Protein AF-A0A8X6GXI3-F1 (afdb_monomer_lite)

Structure (mmCIF, N/CA/C/O backbone):
data_AF-A0A8X6GXI3-F1
#
_entry.id   AF-A0A8X6GXI3-F1
#
loop_
_atom_site.group_PDB
_atom_site.id
_atom_site.type_symbol
_atom_site.label_atom_id
_atom_site.label_alt_id
_atom_site.label_comp_id
_atom_site.label_asym_id
_atom_site.label_entity_id
_atom_site.label_seq_id
_atom_site.pdbx_PDB_ins_code
_atom_site.Cartn_x
_atom_site.Cartn_y
_atom_site.Cartn_z
_atom_site.occupancy
_atom_site.B_iso_or_equiv
_atom_site.auth_seq_id
_atom_site.auth_comp_id
_atom_site.auth_asym_id
_atom_site.auth_atom_id
_atom_site.pdbx_PDB_model_num
ATOM 1 N N . MET A 1 1 ? 12.790 4.473 -32.788 1.00 62.41 1 MET A N 1
ATOM 2 C CA . MET A 1 1 ? 14.025 4.665 -31.997 1.00 62.41 1 MET A CA 1
ATOM 3 C C . MET A 1 1 ? 13.988 3.973 -30.629 1.00 62.41 1 MET A C 1
ATOM 5 O O . MET A 1 1 ? 14.683 2.979 -30.478 1.00 62.41 1 MET A O 1
ATOM 9 N N . ALA A 1 2 ? 13.148 4.374 -29.660 1.00 73.69 2 ALA A N 1
ATOM 10 C CA . ALA A 1 2 ? 13.181 3.807 -28.292 1.00 73.69 2 ALA A CA 1
ATOM 11 C C . ALA A 1 2 ? 13.075 2.262 -28.205 1.00 73.69 2 ALA A C 1
ATOM 13 O O . ALA A 1 2 ? 13.797 1.627 -27.442 1.00 73.69 2 ALA A O 1
ATOM 14 N N . ARG A 1 3 ? 12.233 1.630 -29.038 1.00 80.50 3 ARG A N 1
ATOM 15 C CA . ARG A 1 3 ? 12.112 0.158 -29.104 1.00 80.50 3 ARG A CA 1
ATOM 16 C C . ARG A 1 3 ? 13.407 -0.532 -29.549 1.00 80.50 3 ARG A C 1
ATOM 18 O O . ARG A 1 3 ? 13.740 -1.595 -29.039 1.00 80.50 3 ARG A O 1
ATOM 25 N N . GLN A 1 4 ? 14.109 0.048 -30.522 1.00 81.12 4 GLN A N 1
ATOM 26 C CA . GLN A 1 4 ? 15.347 -0.520 -31.062 1.00 81.12 4 GLN A CA 1
ATOM 27 C C . GLN A 1 4 ? 16.460 -0.449 -30.016 1.00 81.12 4 GLN A C 1
ATOM 29 O O . GLN A 1 4 ? 17.131 -1.451 -29.799 1.00 81.12 4 GLN A O 1
ATOM 34 N N . LEU A 1 5 ? 16.577 0.674 -29.299 1.00 86.75 5 LEU A N 1
ATOM 35 C CA . LEU A 1 5 ? 17.516 0.813 -28.181 1.00 86.75 5 LEU A CA 1
ATOM 36 C C . LEU A 1 5 ? 17.261 -0.235 -27.091 1.00 86.75 5 LEU A C 1
ATOM 38 O O . LEU A 1 5 ? 18.191 -0.899 -26.641 1.00 86.75 5 LEU A O 1
ATOM 42 N N . LEU A 1 6 ? 15.993 -0.458 -26.729 1.00 85.81 6 LEU A N 1
ATOM 43 C CA . LEU A 1 6 ? 15.626 -1.507 -25.777 1.00 85.81 6 LEU A CA 1
ATOM 44 C C . LEU A 1 6 ? 16.036 -2.903 -26.279 1.00 85.81 6 LEU A C 1
ATOM 46 O O . LEU A 1 6 ? 16.552 -3.715 -25.515 1.00 85.81 6 LEU A O 1
ATOM 50 N N . GLN A 1 7 ? 15.839 -3.186 -27.568 1.00 86.12 7 GLN A N 1
ATOM 51 C CA . GLN A 1 7 ? 16.227 -4.463 -28.168 1.00 86.12 7 GLN A CA 1
ATOM 52 C C . GLN A 1 7 ? 17.753 -4.659 -28.173 1.00 86.12 7 GLN A C 1
ATOM 54 O O . GLN A 1 7 ? 18.220 -5.766 -27.894 1.00 86.12 7 GLN A O 1
ATOM 59 N N . VAL A 1 8 ? 18.527 -3.598 -28.432 1.00 88.19 8 VAL A N 1
ATOM 60 C CA . VAL A 1 8 ? 19.995 -3.605 -28.313 1.00 88.19 8 VAL A CA 1
ATOM 61 C C . VAL A 1 8 ? 20.400 -3.893 -26.869 1.00 88.19 8 VAL A C 1
ATOM 63 O O . VAL A 1 8 ? 21.196 -4.800 -26.628 1.00 88.19 8 VAL A O 1
ATOM 66 N N . TYR A 1 9 ? 19.789 -3.225 -25.893 1.00 88.69 9 TYR A N 1
ATOM 67 C CA . TYR A 1 9 ? 20.077 -3.466 -24.480 1.00 88.69 9 TYR A CA 1
ATOM 68 C C . TYR A 1 9 ? 19.775 -4.913 -24.057 1.00 88.69 9 TYR A C 1
ATOM 70 O O . TYR A 1 9 ? 20.603 -5.563 -23.420 1.00 88.69 9 TYR A O 1
ATOM 78 N N . LEU A 1 10 ? 18.639 -5.474 -24.487 1.00 87.44 10 LEU A N 1
ATOM 79 C CA . LEU A 1 10 ? 18.306 -6.884 -24.246 1.00 87.44 10 LEU A CA 1
ATOM 80 C C . LEU A 1 10 ? 19.336 -7.844 -24.864 1.00 87.44 10 LEU A C 1
ATOM 82 O O . LEU A 1 10 ? 19.592 -8.913 -24.303 1.00 87.44 10 LEU A O 1
ATOM 86 N N . SER A 1 11 ? 19.934 -7.481 -26.002 1.00 87.38 11 SER A N 1
ATOM 87 C CA . SER A 1 11 ? 20.986 -8.280 -26.642 1.00 87.38 11 SER A CA 1
ATOM 88 C C . SER A 1 11 ? 22.306 -8.254 -25.855 1.00 87.38 11 SER A C 1
ATOM 90 O O . SER A 1 11 ? 22.929 -9.303 -25.677 1.00 87.38 11 SER A O 1
ATOM 92 N N . LEU A 1 12 ? 22.676 -7.100 -25.290 1.00 90.12 12 LEU A N 1
ATOM 93 C CA . LEU A 1 12 ? 23.845 -6.950 -24.417 1.00 90.12 12 LEU A CA 1
ATOM 94 C C . LEU A 1 12 ? 23.652 -7.698 -23.095 1.00 90.12 12 LEU A C 1
ATOM 96 O O . LEU A 1 12 ? 24.510 -8.478 -22.680 1.00 90.12 12 LEU A O 1
ATOM 100 N N . LEU A 1 13 ? 22.482 -7.542 -22.478 1.00 90.06 13 LEU A N 1
ATOM 101 C CA . LEU A 1 13 ? 22.109 -8.243 -21.252 1.00 90.06 13 LEU A CA 1
ATOM 102 C C . LEU A 1 13 ? 22.137 -9.766 -21.452 1.00 90.06 13 LEU A C 1
ATOM 104 O O . LEU A 1 13 ? 22.635 -10.499 -20.597 1.00 90.06 13 LEU A O 1
ATOM 108 N N . ARG A 1 14 ? 21.689 -10.257 -22.615 1.00 87.25 14 ARG A N 1
ATOM 109 C CA . ARG A 1 14 ? 21.811 -11.674 -22.994 1.00 87.25 14 ARG A CA 1
ATOM 110 C C . ARG A 1 14 ? 23.263 -12.159 -22.974 1.00 87.25 14 ARG A C 1
ATOM 112 O O . ARG A 1 14 ? 23.499 -13.279 -22.520 1.00 87.25 14 ARG A O 1
ATOM 119 N N . ARG A 1 15 ? 24.218 -11.362 -23.468 1.00 89.31 15 ARG A N 1
ATOM 120 C CA . ARG A 1 15 ? 25.646 -11.723 -23.457 1.00 89.31 15 ARG A CA 1
ATOM 121 C C . ARG A 1 15 ? 26.147 -11.890 -22.027 1.00 89.31 15 ARG A C 1
ATOM 123 O O . ARG A 1 15 ? 26.737 -12.924 -21.727 1.00 89.31 15 ARG A O 1
ATOM 130 N N . GLY A 1 16 ? 25.834 -10.932 -21.153 1.00 89.94 16 GLY A N 1
ATOM 131 C CA . GLY A 1 16 ? 26.165 -11.010 -19.731 1.00 89.94 16 GLY A CA 1
ATOM 132 C C . GLY A 1 16 ? 25.611 -12.284 -19.100 1.00 89.94 16 GLY A C 1
ATOM 133 O O . GLY A 1 16 ? 26.365 -13.116 -18.612 1.00 89.94 16 GLY A O 1
ATOM 134 N N . LEU A 1 17 ? 24.302 -12.510 -19.190 1.00 91.69 17 LEU A N 1
ATOM 135 C CA . LEU A 1 17 ? 23.671 -13.679 -18.567 1.00 91.69 17 LEU A CA 1
ATOM 136 C C . LEU A 1 17 ? 24.205 -15.024 -19.061 1.00 91.69 17 LEU A C 1
ATOM 138 O O . LEU A 1 17 ? 24.187 -15.989 -18.303 1.00 91.69 17 LEU A O 1
ATOM 142 N N . LYS A 1 18 ? 24.687 -15.099 -20.309 1.00 91.88 18 LYS A N 1
ATOM 143 C CA . LYS A 1 18 ? 25.337 -16.305 -20.833 1.00 91.88 18 LYS A CA 1
ATOM 144 C C . LYS A 1 18 ? 26.670 -16.572 -20.131 1.00 91.88 18 LYS A C 1
ATOM 146 O O . LYS A 1 18 ? 26.929 -17.722 -19.792 1.00 91.88 18 LYS A O 1
ATOM 151 N N . ILE A 1 19 ? 27.472 -15.531 -19.890 1.00 95.06 19 ILE A N 1
ATOM 152 C CA . ILE A 1 19 ? 28.731 -15.626 -19.129 1.00 95.06 19 ILE A CA 1
ATOM 153 C C . ILE A 1 19 ? 28.432 -16.121 -17.711 1.00 95.06 19 ILE A C 1
ATOM 155 O O . ILE A 1 19 ? 29.027 -17.093 -17.259 1.00 95.06 19 ILE A O 1
ATOM 159 N N . TRP A 1 20 ? 27.428 -15.528 -17.064 1.00 94.81 20 TRP A N 1
ATOM 160 C CA . TRP A 1 20 ? 26.999 -15.901 -15.713 1.00 94.81 20 TRP A CA 1
ATOM 161 C C . TRP A 1 20 ? 26.185 -17.209 -15.645 1.00 94.81 20 TRP A C 1
ATOM 163 O O . TRP A 1 20 ? 25.808 -17.632 -14.558 1.00 94.81 20 TRP A O 1
ATOM 173 N N . ARG A 1 21 ? 25.887 -17.855 -16.784 1.00 91.94 21 ARG A N 1
ATOM 174 C CA . ARG A 1 21 ? 25.059 -19.077 -16.896 1.00 91.94 21 ARG A CA 1
ATOM 175 C C . ARG A 1 21 ? 23.667 -18.966 -16.244 1.00 91.94 21 ARG A C 1
ATOM 177 O O . ARG A 1 21 ? 23.102 -19.957 -15.788 1.00 91.94 21 ARG A O 1
ATOM 184 N N . ILE A 1 22 ? 23.069 -17.774 -16.255 1.00 93.50 22 ILE A N 1
ATOM 185 C CA . ILE A 1 22 ? 21.750 -17.512 -15.658 1.00 93.50 22 ILE A CA 1
ATOM 186 C C . ILE A 1 22 ? 20.644 -17.662 -16.712 1.00 93.50 22 ILE A C 1
ATOM 188 O O . ILE A 1 22 ? 20.620 -16.964 -17.730 1.00 93.50 22 ILE A O 1
ATOM 192 N N . LYS A 1 23 ? 19.665 -18.534 -16.442 1.00 89.75 23 LYS A N 1
ATOM 193 C CA . LYS A 1 23 ? 18.477 -18.733 -17.289 1.00 89.75 23 LYS A CA 1
ATOM 194 C C . LYS A 1 23 ? 17.309 -17.864 -16.807 1.00 89.75 23 LYS A C 1
ATOM 196 O O . LYS A 1 23 ? 16.740 -18.114 -15.751 1.00 89.75 23 LYS A O 1
ATOM 201 N N . ILE A 1 24 ? 16.893 -16.876 -17.605 1.00 87.06 24 ILE A N 1
ATOM 202 C CA . ILE A 1 24 ? 15.711 -16.051 -17.285 1.00 87.06 24 ILE A CA 1
ATOM 203 C C . ILE A 1 24 ? 14.417 -16.779 -17.660 1.00 87.06 24 ILE A C 1
ATOM 205 O O . ILE A 1 24 ? 14.239 -17.190 -18.814 1.00 87.06 24 ILE A O 1
ATOM 209 N N . ASN A 1 25 ? 13.455 -16.793 -16.740 1.00 89.06 25 ASN A N 1
ATOM 210 C CA . ASN A 1 25 ? 12.093 -17.270 -16.973 1.00 89.06 25 ASN A CA 1
ATOM 211 C C . ASN A 1 25 ? 11.324 -16.358 -17.960 1.00 89.06 25 ASN A C 1
ATOM 213 O O . ASN A 1 25 ? 11.171 -15.158 -17.727 1.00 89.06 25 ASN A O 1
ATOM 217 N N . THR A 1 26 ? 10.884 -16.905 -19.098 1.00 83.31 26 THR A N 1
ATOM 218 C CA . THR A 1 26 ? 10.146 -16.169 -20.151 1.00 83.31 26 THR A CA 1
ATOM 219 C C . THR A 1 26 ? 8.756 -15.779 -19.735 1.00 83.31 26 THR A C 1
ATOM 221 O O . THR A 1 26 ? 8.313 -14.694 -20.087 1.00 83.31 26 THR A O 1
ATOM 224 N N . ASP A 1 27 ? 8.133 -16.604 -18.920 1.00 84.88 27 ASP A N 1
ATOM 225 C CA . ASP A 1 27 ? 6.708 -16.524 -18.646 1.00 84.88 27 ASP A CA 1
ATOM 226 C C . ASP A 1 27 ? 6.442 -15.469 -17.569 1.00 84.88 27 ASP A C 1
ATOM 228 O O . ASP A 1 27 ? 5.415 -14.805 -17.579 1.00 84.88 27 ASP A O 1
ATOM 232 N N . LYS A 1 28 ? 7.435 -15.234 -16.699 1.00 86.56 28 LYS A N 1
ATOM 233 C CA . LYS A 1 28 ? 7.455 -14.119 -15.738 1.00 86.56 28 LYS A CA 1
ATOM 234 C C . LYS A 1 28 ? 7.923 -12.790 -16.347 1.00 86.56 28 LY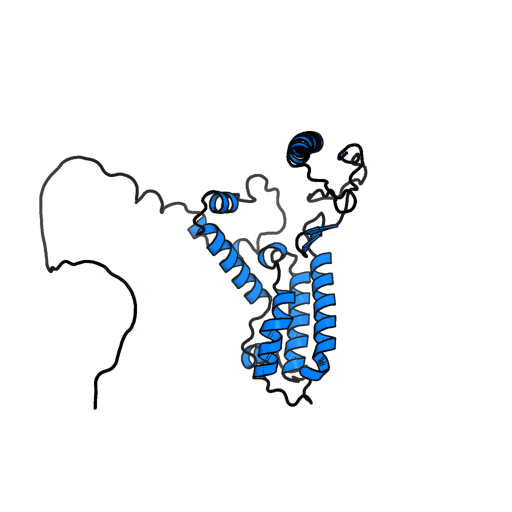S A C 1
ATOM 236 O O . LYS A 1 28 ? 7.897 -11.766 -15.669 1.00 86.56 28 LYS A O 1
ATOM 241 N N . SER A 1 29 ? 8.430 -12.797 -17.583 1.00 87.44 29 SER A N 1
ATOM 242 C CA . SER A 1 29 ? 8.946 -11.589 -18.235 1.00 87.44 29 SER A CA 1
ATOM 243 C C . SER A 1 29 ? 7.814 -10.871 -18.963 1.00 87.44 29 SER A C 1
ATOM 245 O O . SER A 1 29 ? 7.264 -11.403 -19.922 1.00 87.44 29 SER A O 1
ATOM 247 N N . HIS A 1 30 ? 7.526 -9.633 -18.572 1.00 86.56 30 HIS A N 1
ATOM 248 C CA . HIS A 1 30 ? 6.528 -8.797 -19.238 1.00 86.56 30 HIS A CA 1
ATOM 249 C C . HIS A 1 30 ? 7.139 -7.477 -19.684 1.00 86.56 30 HIS A C 1
ATOM 251 O O . HIS A 1 30 ? 8.035 -6.941 -19.030 1.00 86.56 30 HIS A O 1
ATOM 257 N N . ALA A 1 31 ? 6.631 -6.939 -20.789 1.00 87.69 31 ALA A N 1
ATOM 258 C CA . ALA A 1 31 ? 6.976 -5.603 -21.245 1.00 87.69 31 ALA A CA 1
ATOM 259 C C . ALA A 1 31 ? 5.797 -4.657 -21.006 1.00 87.69 31 ALA A C 1
ATOM 261 O O . ALA A 1 31 ? 4.656 -4.972 -21.346 1.00 87.69 31 ALA A O 1
ATOM 262 N N . ILE A 1 32 ? 6.073 -3.488 -20.432 1.00 88.25 32 ILE A N 1
ATOM 263 C CA . ILE A 1 32 ? 5.087 -2.433 -20.197 1.00 88.25 32 ILE A CA 1
ATOM 264 C C . ILE A 1 32 ? 5.668 -1.093 -20.642 1.00 88.25 32 ILE A C 1
ATOM 266 O O . ILE A 1 32 ? 6.850 -0.817 -20.444 1.00 88.25 32 ILE A O 1
ATOM 270 N N . VAL A 1 33 ? 4.835 -0.265 -21.269 1.00 86.06 33 VAL A N 1
ATOM 271 C CA . VAL A 1 33 ? 5.203 1.092 -21.686 1.00 86.06 33 VAL A CA 1
ATOM 272 C C . VAL A 1 33 ? 4.410 2.085 -20.856 1.00 86.06 33 VAL A C 1
ATOM 274 O O . VAL A 1 33 ? 3.188 2.162 -20.987 1.00 86.06 33 VAL A O 1
ATOM 277 N N . PHE A 1 34 ? 5.104 2.883 -20.050 1.00 87.12 34 PHE A N 1
ATOM 278 C CA . PHE A 1 34 ? 4.495 3.983 -19.311 1.00 87.12 34 PHE A CA 1
ATOM 279 C C . PHE A 1 34 ? 4.383 5.213 -20.217 1.00 87.12 34 PHE A C 1
ATOM 281 O O . PHE A 1 34 ? 5.383 5.713 -20.731 1.00 87.12 34 PHE A O 1
ATOM 288 N N . ARG A 1 35 ? 3.154 5.675 -20.475 1.00 80.50 35 ARG A N 1
ATOM 289 C CA . ARG A 1 35 ? 2.881 6.863 -21.304 1.00 80.50 35 ARG A CA 1
ATOM 290 C C . ARG A 1 35 ? 1.522 7.472 -20.951 1.00 80.50 35 ARG A C 1
ATOM 292 O O . ARG A 1 35 ? 0.554 6.743 -20.732 1.00 80.50 35 ARG A O 1
ATOM 299 N N . LYS A 1 36 ? 1.437 8.806 -20.987 1.00 73.25 36 LYS A N 1
ATOM 300 C CA . LYS A 1 36 ? 0.185 9.580 -20.922 1.00 73.25 36 LYS A CA 1
ATOM 301 C C . LYS A 1 36 ? -0.499 9.563 -22.304 1.00 73.25 36 LYS A C 1
ATOM 303 O O . LYS A 1 36 ? 0.110 9.985 -23.279 1.00 73.25 36 LYS A O 1
ATOM 308 N N . GLY A 1 37 ? -1.727 9.041 -22.401 1.00 70.38 37 GLY A N 1
ATOM 309 C CA . GLY A 1 37 ? -2.523 9.019 -23.644 1.00 70.38 37 GLY A CA 1
ATOM 310 C C . GLY A 1 37 ? -3.070 7.643 -24.043 1.00 70.38 37 GLY A C 1
ATOM 311 O O . GLY A 1 37 ? -2.796 6.634 -23.385 1.00 70.38 37 GLY A O 1
ATOM 312 N N . ASN A 1 38 ? -3.871 7.617 -25.111 1.00 66.12 38 ASN A N 1
ATOM 313 C CA . ASN A 1 38 ? -4.356 6.379 -25.720 1.00 66.12 38 ASN A CA 1
ATOM 314 C C . ASN A 1 38 ? -3.276 5.786 -26.620 1.00 66.12 38 ASN A C 1
ATOM 316 O O . ASN A 1 38 ? -2.513 6.493 -27.274 1.00 66.12 38 ASN A O 1
ATOM 320 N N . TYR A 1 39 ? -3.190 4.467 -26.608 1.00 64.44 39 TYR A N 1
ATOM 321 C CA . TYR A 1 39 ? -2.186 3.728 -27.345 1.00 64.44 39 TYR A CA 1
ATOM 322 C C . TYR A 1 39 ? -2.850 2.663 -28.173 1.00 64.44 39 TYR A C 1
ATOM 324 O O . TYR A 1 39 ? -3.725 1.949 -27.687 1.00 64.44 39 TYR A O 1
ATOM 332 N N . ASN A 1 40 ? -2.359 2.540 -29.395 1.00 62.59 40 ASN A N 1
ATOM 333 C CA . ASN A 1 40 ? -2.757 1.481 -30.283 1.00 62.59 40 ASN A CA 1
ATOM 334 C C . ASN A 1 40 ? -1.968 0.213 -29.928 1.00 62.59 40 ASN A C 1
ATOM 336 O O . ASN A 1 40 ? -0.739 0.252 -29.890 1.00 62.59 40 ASN A O 1
ATOM 340 N N . ASN A 1 41 ? -2.658 -0.899 -29.656 1.00 61.00 41 ASN A N 1
ATOM 341 C CA . ASN A 1 41 ? -2.057 -2.155 -29.177 1.00 61.00 41 ASN A CA 1
ATOM 342 C C . ASN A 1 41 ? -1.087 -2.825 -30.175 1.00 61.00 41 ASN A C 1
ATOM 344 O O . ASN A 1 41 ? -0.452 -3.820 -29.838 1.00 61.00 41 ASN A O 1
ATOM 348 N N . ASN A 1 42 ? -0.901 -2.243 -31.359 1.00 63.38 42 ASN A N 1
ATOM 349 C CA . ASN A 1 42 ? -0.133 -2.795 -32.470 1.00 63.38 42 ASN A CA 1
ATOM 350 C C . ASN A 1 42 ? 1.387 -2.523 -32.406 1.00 63.38 42 ASN A C 1
ATOM 352 O O . ASN A 1 42 ? 2.010 -2.340 -33.452 1.00 63.38 42 ASN A O 1
ATOM 356 N N . MET A 1 43 ? 2.036 -2.505 -31.228 1.00 68.81 43 MET A N 1
ATOM 357 C CA . MET A 1 43 ? 3.512 -2.568 -31.246 1.00 68.81 43 MET A CA 1
ATOM 358 C C . MET A 1 43 ? 3.975 -3.984 -31.572 1.00 68.81 43 MET A C 1
ATOM 360 O O . MET A 1 43 ? 3.537 -4.935 -30.921 1.00 68.81 43 MET A O 1
ATOM 364 N N . PRO A 1 44 ? 4.963 -4.127 -32.472 1.00 72.88 44 PRO A N 1
ATOM 365 C CA . PRO A 1 44 ? 5.596 -5.411 -32.702 1.00 72.88 44 PRO A CA 1
ATOM 366 C C . PRO A 1 44 ? 6.206 -5.945 -31.393 1.00 72.88 44 PRO A C 1
ATOM 368 O O . PRO A 1 44 ? 6.799 -5.168 -30.626 1.00 72.88 44 PRO A O 1
ATOM 371 N N . PRO A 1 45 ? 6.081 -7.256 -31.124 1.00 72.75 45 PRO A N 1
ATOM 372 C CA . PRO A 1 45 ? 6.565 -7.854 -29.889 1.00 72.75 45 PRO A CA 1
ATOM 373 C C . PRO A 1 45 ? 8.085 -7.714 -29.767 1.00 72.75 45 PRO A C 1
ATOM 375 O O . PRO A 1 45 ? 8.832 -7.793 -30.750 1.00 72.75 45 PRO A O 1
ATOM 378 N N . LEU A 1 46 ? 8.552 -7.496 -28.539 1.00 77.50 46 LEU A N 1
ATOM 379 C CA . LEU A 1 46 ? 9.978 -7.545 -28.218 1.00 77.50 46 LEU A CA 1
ATOM 380 C C . LEU A 1 46 ? 10.437 -8.997 -28.231 1.00 77.50 46 LEU A C 1
ATOM 382 O O . LEU A 1 46 ? 9.732 -9.866 -27.727 1.00 77.50 46 LEU A O 1
ATOM 386 N N . LYS A 1 47 ? 11.617 -9.276 -28.787 1.00 77.94 47 LYS A N 1
ATOM 387 C CA . LYS A 1 47 ? 12.136 -10.647 -28.857 1.00 77.94 47 LYS A CA 1
ATOM 388 C C . LYS A 1 47 ? 13.215 -10.843 -27.799 1.00 77.94 47 LYS A C 1
ATOM 390 O O . LYS A 1 47 ? 14.253 -10.182 -27.835 1.00 77.94 47 LYS A O 1
ATOM 395 N N . ARG A 1 48 ? 13.015 -11.797 -26.892 1.00 74.19 48 ARG A N 1
ATOM 396 C CA . ARG A 1 48 ? 13.999 -12.235 -25.895 1.00 74.19 48 ARG A CA 1
ATOM 397 C C . ARG A 1 48 ? 14.427 -13.660 -26.215 1.00 74.19 48 ARG A C 1
ATOM 399 O O . ARG A 1 48 ? 13.612 -14.572 -26.185 1.00 74.19 48 ARG A O 1
ATOM 406 N N . PHE A 1 49 ? 15.702 -13.863 -26.541 1.00 72.06 49 PHE A N 1
ATOM 407 C CA . PHE A 1 49 ? 16.222 -15.169 -26.989 1.00 72.06 49 PHE A CA 1
ATOM 408 C C . PHE A 1 49 ? 15.393 -15.818 -28.119 1.00 72.06 49 PHE A C 1
ATOM 410 O O . PHE A 1 49 ? 15.210 -17.027 -28.132 1.00 72.06 49 PHE A O 1
ATOM 417 N N . GLY A 1 50 ? 14.857 -15.017 -29.047 1.00 74.88 50 GLY A N 1
ATOM 418 C CA . GLY A 1 50 ? 13.999 -15.503 -30.137 1.00 74.88 50 GLY A CA 1
ATOM 419 C C . GLY A 1 50 ? 12.525 -15.713 -29.765 1.00 74.88 50 GLY A C 1
ATOM 420 O O . GLY A 1 50 ? 11.704 -15.848 -30.665 1.00 74.88 50 GLY A O 1
ATOM 421 N N . ARG A 1 51 ? 12.157 -15.654 -28.477 1.00 81.12 51 ARG A N 1
ATOM 422 C CA . ARG A 1 51 ? 10.765 -15.744 -28.009 1.00 81.12 51 ARG A CA 1
ATOM 423 C C . ARG A 1 51 ? 10.141 -14.351 -27.840 1.00 81.12 51 ARG A C 1
ATOM 425 O O . ARG A 1 51 ? 10.825 -13.454 -27.338 1.00 81.12 51 ARG A O 1
ATOM 432 N N . PRO A 1 52 ? 8.879 -14.131 -28.243 1.00 82.69 52 PRO A N 1
ATOM 433 C CA . PRO A 1 52 ? 8.206 -12.852 -28.040 1.00 82.69 52 PRO A CA 1
ATOM 434 C C . PRO A 1 52 ? 7.889 -12.625 -26.552 1.00 82.69 52 PRO A C 1
ATOM 436 O O . PRO A 1 52 ? 7.381 -13.518 -25.881 1.00 82.69 52 PRO A O 1
ATOM 439 N N . ILE A 1 53 ? 8.181 -11.430 -26.036 1.00 84.94 53 ILE A N 1
ATOM 440 C CA . ILE A 1 53 ? 7.703 -10.967 -24.729 1.00 84.94 53 ILE A CA 1
ATOM 441 C C . ILE A 1 53 ? 6.323 -10.330 -24.941 1.00 84.94 53 ILE A C 1
ATOM 443 O O . ILE A 1 53 ? 6.223 -9.389 -25.739 1.00 84.94 53 ILE A O 1
ATOM 447 N N . PRO A 1 54 ? 5.278 -10.787 -24.231 1.00 84.44 54 PRO A N 1
ATOM 448 C CA . PRO A 1 54 ? 3.961 -10.183 -24.330 1.00 84.44 54 PRO A CA 1
ATOM 449 C C . PRO A 1 54 ? 3.955 -8.775 -23.722 1.00 84.44 54 PRO A C 1
ATOM 451 O O . PRO A 1 54 ? 4.531 -8.520 -22.657 1.00 84.44 54 PRO A O 1
ATOM 454 N N . TRP A 1 55 ? 3.260 -7.862 -24.397 1.00 86.00 55 TRP A N 1
ATOM 455 C CA . TRP A 1 55 ? 2.936 -6.551 -23.849 1.00 86.00 55 TRP A CA 1
ATOM 456 C C . TRP A 1 55 ? 1.815 -6.697 -22.823 1.00 86.00 55 TRP A C 1
ATOM 458 O O . TRP A 1 55 ? 0.759 -7.240 -23.137 1.00 86.00 55 TRP A O 1
ATOM 468 N N . SER A 1 56 ? 2.035 -6.197 -21.609 1.00 87.25 56 SER A N 1
ATOM 469 C CA . SER A 1 56 ? 1.017 -6.177 -20.558 1.00 87.25 56 SER A CA 1
ATOM 470 C C . SER A 1 56 ? 0.565 -4.751 -20.253 1.00 87.25 56 SER A C 1
ATOM 472 O O . SER A 1 56 ? 1.344 -3.797 -20.311 1.00 87.25 56 SER A O 1
ATOM 474 N N . THR A 1 57 ? -0.711 -4.601 -19.903 1.00 88.00 57 THR A N 1
ATOM 475 C CA . THR A 1 57 ? -1.312 -3.332 -19.463 1.00 88.00 57 THR A CA 1
ATOM 476 C C . THR A 1 57 ? -1.029 -3.029 -17.992 1.00 88.00 57 THR A C 1
ATOM 478 O O . THR A 1 57 ? -0.999 -1.858 -17.602 1.00 88.00 57 THR A O 1
ATOM 481 N N . SER A 1 58 ? -0.798 -4.069 -17.191 1.00 90.00 58 SER A N 1
ATOM 482 C CA . SER A 1 58 ? -0.447 -3.978 -15.775 1.00 90.00 58 SER A CA 1
ATOM 483 C C . SER A 1 58 ? 0.618 -5.010 -15.422 1.00 90.00 58 SER A C 1
ATOM 485 O O . SER A 1 58 ? 0.502 -6.174 -15.812 1.00 90.00 58 SER A O 1
ATOM 487 N N . VAL A 1 59 ? 1.634 -4.606 -14.665 1.00 92.25 59 VAL A N 1
ATOM 488 C CA . VAL A 1 59 ? 2.716 -5.495 -14.214 1.00 92.25 59 VAL A CA 1
ATOM 489 C C . VAL A 1 59 ? 2.854 -5.394 -12.702 1.00 92.25 59 VAL A C 1
ATOM 491 O O . VAL A 1 59 ? 2.720 -4.315 -12.132 1.00 92.25 59 VAL A O 1
ATOM 494 N N . GLU A 1 60 ? 3.100 -6.522 -12.043 1.00 93.00 60 GLU A N 1
ATOM 495 C CA . GLU A 1 60 ? 3.396 -6.553 -10.614 1.00 93.00 60 GLU A CA 1
ATOM 496 C C . GLU A 1 60 ? 4.906 -6.476 -10.389 1.00 93.00 60 GLU A C 1
ATOM 498 O O . GLU A 1 60 ? 5.668 -7.280 -10.922 1.00 93.00 60 GLU A O 1
ATOM 503 N N . TYR A 1 61 ? 5.335 -5.497 -9.599 1.00 91.88 61 TYR A N 1
ATOM 504 C CA . TYR A 1 61 ? 6.722 -5.293 -9.215 1.00 91.88 61 TYR A CA 1
ATOM 505 C C . TYR A 1 61 ? 6.803 -5.158 -7.697 1.00 91.88 61 TYR A C 1
ATOM 507 O O . TYR A 1 61 ? 6.201 -4.250 -7.128 1.00 91.88 61 TYR A O 1
ATOM 515 N N . LEU A 1 62 ? 7.508 -6.085 -7.041 1.00 91.44 62 LEU A N 1
ATOM 516 C CA . LEU A 1 62 ? 7.646 -6.133 -5.577 1.00 91.44 62 LEU A CA 1
ATOM 517 C C . LEU A 1 62 ? 6.290 -6.023 -4.840 1.00 91.44 62 LEU A C 1
ATOM 519 O O . LEU A 1 62 ? 6.159 -5.314 -3.853 1.00 91.44 62 LEU A O 1
ATOM 523 N N . GLY A 1 63 ? 5.239 -6.677 -5.349 1.00 90.38 63 GLY A N 1
ATOM 524 C CA . GLY A 1 63 ? 3.890 -6.624 -4.761 1.00 90.38 63 GLY A CA 1
ATOM 525 C C . GLY A 1 63 ? 3.078 -5.360 -5.085 1.00 90.38 63 GLY A C 1
ATOM 526 O O . GLY A 1 63 ? 1.911 -5.255 -4.693 1.00 90.38 63 GLY A O 1
ATOM 527 N N . ILE A 1 64 ? 3.650 -4.409 -5.827 1.00 93.38 64 ILE A N 1
ATOM 528 C CA . ILE A 1 64 ? 2.971 -3.206 -6.316 1.00 93.38 64 ILE A CA 1
ATOM 529 C C . ILE A 1 64 ? 2.515 -3.441 -7.752 1.00 93.38 64 ILE A C 1
ATOM 531 O O . ILE A 1 64 ? 3.299 -3.815 -8.617 1.00 93.38 64 ILE A O 1
ATOM 535 N N . THR A 1 65 ? 1.229 -3.223 -8.027 1.00 93.50 65 THR A N 1
ATOM 536 C CA . THR A 1 65 ? 0.701 -3.332 -9.394 1.00 93.50 65 THR A CA 1
ATOM 537 C C . THR A 1 65 ? 0.844 -1.985 -10.097 1.00 93.50 65 THR A C 1
ATOM 539 O O . THR A 1 65 ? 0.171 -1.018 -9.744 1.00 93.50 65 THR A O 1
ATOM 542 N N . LEU A 1 66 ? 1.724 -1.927 -11.089 1.00 91.75 66 LEU A N 1
ATOM 543 C CA . LEU A 1 66 ? 1.949 -0.758 -11.926 1.00 91.75 66 LEU A CA 1
ATOM 544 C C . LEU A 1 66 ? 1.042 -0.837 -13.150 1.00 91.75 66 LEU A C 1
ATOM 546 O O . LEU A 1 66 ? 1.205 -1.702 -14.010 1.00 91.75 66 LEU A O 1
ATOM 550 N N . ASP A 1 67 ? 0.084 0.082 -13.219 1.00 90.38 67 ASP A N 1
ATOM 551 C CA . ASP A 1 67 ? -0.744 0.274 -14.404 1.00 90.38 67 ASP A CA 1
ATOM 552 C C . ASP A 1 67 ? 0.019 1.115 -15.434 1.00 90.38 67 ASP A C 1
ATOM 554 O O . ASP A 1 67 ? 0.783 2.014 -15.083 1.00 90.38 67 ASP A O 1
ATOM 558 N N . ARG A 1 68 ? -0.256 0.905 -16.721 1.00 86.94 68 ARG A N 1
ATOM 559 C CA . ARG A 1 68 ? 0.328 1.674 -17.834 1.00 86.94 68 ARG A CA 1
ATOM 560 C C . ARG A 1 68 ? 0.290 3.203 -17.651 1.00 86.94 68 ARG A C 1
ATOM 562 O O . ARG A 1 68 ? 1.217 3.904 -18.049 1.00 86.94 68 ARG A O 1
ATOM 569 N N . LYS A 1 69 ? -0.806 3.720 -17.085 1.00 85.75 69 LYS A N 1
ATOM 570 C CA . LYS A 1 69 ? -1.023 5.157 -16.831 1.00 85.75 69 LYS A CA 1
ATOM 571 C C . LYS A 1 69 ? -0.530 5.611 -15.449 1.00 85.75 69 LYS A C 1
ATOM 573 O O . LYS A 1 69 ? -0.744 6.764 -15.103 1.00 85.75 69 LYS A O 1
ATOM 578 N N . LEU A 1 70 ? 0.066 4.714 -14.657 1.00 88.12 70 LEU A N 1
ATOM 579 C CA . LEU A 1 70 ? 0.485 4.954 -13.270 1.00 88.12 70 LEU A CA 1
ATOM 580 C C . LEU A 1 70 ? -0.642 5.526 -12.387 1.00 88.12 70 LEU A C 1
ATOM 582 O O . LEU A 1 70 ? -0.417 6.320 -11.485 1.00 88.12 70 LEU A O 1
ATOM 586 N N . THR A 1 71 ? -1.885 5.111 -12.647 1.00 87.75 71 THR A N 1
ATOM 587 C CA . THR A 1 71 ? -3.067 5.532 -11.876 1.00 87.75 71 THR A CA 1
ATOM 588 C C . THR A 1 71 ? -3.199 4.808 -10.539 1.00 87.75 71 THR A C 1
ATOM 590 O O . THR A 1 71 ? -3.916 5.278 -9.661 1.00 87.75 71 THR A O 1
ATOM 593 N N . PHE A 1 72 ? -2.570 3.634 -10.406 1.00 90.75 72 PHE A N 1
ATOM 594 C CA . PHE A 1 72 ? -2.625 2.745 -9.237 1.00 90.75 72 PHE A CA 1
ATOM 595 C C . PHE A 1 72 ? -4.033 2.288 -8.812 1.00 90.75 72 PHE A C 1
ATOM 597 O O . PHE A 1 72 ? -4.197 1.699 -7.744 1.00 90.75 72 PHE A O 1
ATOM 604 N N . LYS A 1 73 ? -5.057 2.489 -9.649 1.00 90.81 73 LYS A N 1
ATOM 605 C CA . LYS A 1 73 ? -6.444 2.084 -9.374 1.00 90.81 73 LYS A CA 1
ATOM 606 C C . LYS A 1 73 ? -6.539 0.588 -9.072 1.00 90.81 73 LYS A C 1
ATOM 608 O O . LYS A 1 73 ? -7.139 0.194 -8.070 1.00 90.81 73 LYS A O 1
ATOM 613 N N . ASN A 1 74 ? -5.918 -0.243 -9.910 1.00 92.44 74 ASN A N 1
ATOM 614 C CA . ASN A 1 74 ? -5.947 -1.695 -9.733 1.00 92.44 74 ASN A CA 1
ATOM 615 C C . ASN A 1 74 ? -5.206 -2.116 -8.461 1.00 92.44 74 ASN A C 1
ATOM 617 O O . ASN A 1 74 ? -5.678 -2.978 -7.720 1.00 92.44 74 ASN A O 1
ATOM 621 N N . HIS A 1 75 ? -4.075 -1.472 -8.173 1.00 94.38 75 HIS A N 1
ATOM 622 C CA . HIS A 1 75 ? -3.294 -1.732 -6.969 1.00 94.38 75 HIS A CA 1
ATOM 623 C C . HIS A 1 75 ? -4.074 -1.411 -5.689 1.00 94.38 75 HIS A C 1
ATOM 625 O O . HIS A 1 75 ? -4.182 -2.258 -4.802 1.00 94.38 75 HIS A O 1
ATOM 631 N N . LEU A 1 76 ? -4.681 -0.225 -5.617 1.00 94.00 76 LEU A N 1
ATOM 632 C CA . LEU A 1 76 ? -5.443 0.218 -4.449 1.00 94.00 76 LEU A CA 1
ATOM 633 C C . LEU A 1 76 ? -6.706 -0.629 -4.245 1.00 94.00 76 LEU A C 1
ATOM 635 O O . LEU A 1 76 ? -7.043 -0.963 -3.109 1.00 94.00 76 LEU A O 1
ATOM 639 N N . SER A 1 77 ? -7.351 -1.065 -5.332 1.00 94.06 77 SER A N 1
ATOM 640 C CA . SER A 1 77 ? -8.456 -2.031 -5.270 1.00 94.06 77 SER A CA 1
ATOM 641 C C . SER A 1 77 ? -8.016 -3.374 -4.669 1.00 94.06 77 SER A C 1
ATOM 643 O O . SER A 1 77 ? -8.668 -3.891 -3.757 1.00 94.06 77 SER A O 1
ATOM 645 N N . LYS A 1 78 ? -6.859 -3.908 -5.093 1.00 94.69 78 LYS A N 1
ATOM 646 C CA . LYS A 1 78 ? -6.273 -5.130 -4.511 1.00 94.69 78 LYS A CA 1
ATOM 647 C C . LYS A 1 78 ? -5.948 -4.955 -3.024 1.00 94.69 78 LYS A C 1
ATOM 649 O O . LYS A 1 78 ? -6.285 -5.834 -2.232 1.00 94.69 78 LYS A O 1
ATOM 654 N N . ILE A 1 79 ? -5.334 -3.834 -2.630 1.00 95.06 79 ILE A N 1
ATOM 655 C CA . ILE A 1 79 ? -5.041 -3.522 -1.218 1.00 95.06 79 ILE A CA 1
ATOM 656 C C . ILE A 1 79 ? -6.334 -3.491 -0.400 1.00 95.06 79 ILE A C 1
ATOM 658 O O . ILE A 1 79 ? -6.421 -4.142 0.638 1.00 95.06 79 ILE A O 1
ATOM 662 N N . LYS A 1 80 ? -7.365 -2.799 -0.891 1.00 95.19 80 LYS A N 1
ATOM 663 C CA . LYS A 1 80 ? -8.695 -2.733 -0.269 1.00 95.19 80 LYS A CA 1
ATOM 664 C C . LYS A 1 80 ? -9.313 -4.116 -0.081 1.00 95.19 80 LYS A C 1
ATOM 666 O O . LYS A 1 80 ? -9.829 -4.401 0.998 1.00 95.19 80 LYS A O 1
ATOM 671 N N . GLY A 1 81 ? -9.258 -4.968 -1.104 1.00 96.19 81 GLY A N 1
ATOM 672 C CA . GLY A 1 81 ? -9.744 -6.347 -1.028 1.00 96.19 81 GLY A CA 1
ATOM 673 C C . GLY A 1 81 ? -9.011 -7.153 0.044 1.00 96.19 81 GLY A C 1
ATOM 674 O O . GLY A 1 81 ? -9.646 -7.689 0.953 1.00 96.19 81 GLY A O 1
ATOM 675 N N . LYS A 1 82 ? -7.671 -7.148 0.003 1.00 95.69 82 LYS A N 1
ATOM 676 C CA . LYS A 1 82 ? -6.822 -7.824 0.998 1.00 95.69 82 LYS A CA 1
ATOM 677 C C . LYS A 1 82 ? -7.102 -7.316 2.412 1.00 95.69 82 LYS A C 1
ATOM 679 O O . LYS A 1 82 ? -7.289 -8.114 3.323 1.00 95.69 82 LYS A O 1
ATOM 684 N N . PHE A 1 83 ? -7.192 -6.002 2.597 1.00 96.81 83 PHE A N 1
ATOM 685 C CA . PHE A 1 83 ? -7.481 -5.404 3.896 1.00 96.81 83 PHE A CA 1
ATOM 686 C C . PHE A 1 83 ? -8.844 -5.844 4.431 1.00 96.81 83 PHE A C 1
ATOM 688 O O . PHE A 1 83 ? -8.938 -6.261 5.581 1.00 96.81 83 PHE A O 1
ATOM 695 N N . LYS A 1 84 ? -9.899 -5.797 3.606 1.00 95.94 84 LYS A N 1
ATOM 696 C CA . LYS A 1 84 ? -11.241 -6.242 4.010 1.00 95.94 84 LYS A CA 1
ATOM 697 C C . LYS A 1 84 ? -11.253 -7.713 4.413 1.00 95.94 84 LYS A C 1
ATOM 699 O O . LYS A 1 84 ? -11.860 -8.044 5.424 1.00 95.94 84 LYS A O 1
ATOM 704 N N . GLN A 1 85 ? -10.559 -8.569 3.666 1.00 96.44 85 GLN A N 1
ATOM 705 C CA . GLN A 1 85 ? -10.431 -9.988 3.995 1.00 96.44 85 GLN A CA 1
ATOM 706 C C . GLN A 1 85 ? -9.739 -10.191 5.350 1.00 96.44 85 GLN A C 1
ATOM 708 O O . GLN A 1 85 ? -10.231 -10.943 6.189 1.00 96.44 85 GLN A O 1
ATOM 713 N N . ARG A 1 86 ? -8.629 -9.485 5.601 1.00 95.50 86 ARG A N 1
ATOM 714 C CA . ARG A 1 86 ? -7.911 -9.558 6.885 1.00 95.50 86 ARG A CA 1
ATOM 715 C C . ARG A 1 86 ? -8.729 -8.992 8.042 1.00 95.50 86 ARG A C 1
ATOM 717 O O . ARG A 1 86 ? -8.751 -9.589 9.112 1.00 95.50 86 ARG A O 1
ATOM 724 N N . LEU A 1 87 ? -9.439 -7.888 7.822 1.00 95.19 87 LEU A N 1
ATOM 725 C CA . LEU A 1 87 ? -10.339 -7.309 8.814 1.00 95.19 87 LEU A CA 1
ATOM 726 C C . LEU A 1 87 ? -11.497 -8.259 9.143 1.00 95.19 87 LEU A C 1
ATOM 728 O O . LEU A 1 87 ? -11.859 -8.382 10.306 1.00 95.19 87 LEU A O 1
ATOM 732 N N . ALA A 1 88 ? -12.058 -8.942 8.141 1.00 94.31 88 ALA A N 1
ATOM 733 C CA . ALA A 1 88 ? -13.111 -9.932 8.339 1.00 94.31 88 ALA A CA 1
ATOM 734 C C . ALA A 1 88 ? -12.613 -11.136 9.151 1.00 94.31 88 ALA A C 1
ATOM 736 O O . ALA A 1 88 ? -13.289 -11.549 10.086 1.00 94.31 88 ALA A O 1
ATOM 737 N N . ALA A 1 89 ? -11.410 -11.640 8.863 1.00 94.12 89 ALA A N 1
ATOM 738 C CA . ALA A 1 89 ? -10.797 -12.719 9.640 1.00 94.12 89 ALA A CA 1
ATOM 739 C C . ALA A 1 89 ? -10.536 -12.311 11.102 1.00 94.12 89 ALA A C 1
ATOM 741 O O . ALA A 1 89 ? -10.765 -13.089 12.022 1.00 94.12 89 ALA A O 1
ATOM 742 N N . LEU A 1 90 ? -10.111 -11.066 11.327 1.00 92.75 90 LEU A N 1
ATOM 743 C CA . LEU A 1 90 ? -9.892 -10.516 12.667 1.00 92.75 90 LEU A CA 1
ATOM 744 C C . LEU A 1 90 ? -11.161 -9.973 13.324 1.00 92.75 90 LEU A C 1
ATOM 746 O O . LEU A 1 90 ? -11.091 -9.441 14.432 1.00 92.75 90 LEU A O 1
ATOM 750 N N . ARG A 1 91 ? -12.323 -10.087 12.673 1.00 90.62 91 ARG A N 1
ATOM 751 C CA . ARG A 1 91 ? -13.554 -9.458 13.148 1.00 90.62 91 ARG A CA 1
ATOM 752 C C . ARG A 1 91 ? -13.887 -9.907 14.561 1.00 90.62 91 ARG A C 1
ATOM 754 O O . ARG A 1 91 ? -14.112 -9.044 15.394 1.00 90.62 91 ARG A O 1
ATOM 761 N N . ASN A 1 92 ? -13.840 -11.207 14.844 1.00 89.06 92 ASN A N 1
ATOM 762 C CA . ASN A 1 92 ? -14.184 -11.753 16.161 1.00 89.06 92 ASN A CA 1
ATOM 763 C C . ASN A 1 92 ? -13.247 -11.251 17.270 1.00 89.06 92 ASN A C 1
ATOM 765 O O . ASN A 1 92 ? -13.701 -10.970 18.373 1.00 89.06 92 ASN A O 1
ATOM 769 N N . LEU A 1 93 ? -11.959 -11.066 16.962 1.00 90.12 93 LEU A N 1
ATOM 770 C CA . LEU A 1 93 ? -10.965 -10.552 17.911 1.00 90.12 93 LEU A CA 1
ATOM 771 C C . LEU A 1 93 ? -11.090 -9.043 18.151 1.00 90.12 93 LEU A C 1
ATOM 773 O O . LEU A 1 93 ? -10.736 -8.552 19.219 1.00 90.12 93 LEU A O 1
ATOM 777 N N . LEU A 1 94 ? -11.552 -8.295 17.149 1.00 88.56 94 LEU A N 1
ATOM 778 C CA . LEU A 1 94 ? -11.707 -6.841 17.233 1.00 88.56 94 LEU A CA 1
ATOM 779 C C . LEU A 1 94 ? -13.107 -6.424 17.698 1.00 88.56 94 LEU A C 1
ATOM 781 O O . LEU A 1 94 ? -13.291 -5.280 18.113 1.00 88.56 94 LEU A O 1
ATOM 785 N N . TYR A 1 95 ? -14.079 -7.333 17.641 1.00 86.06 95 TYR A N 1
ATOM 786 C CA . TYR A 1 95 ? -15.471 -7.074 17.983 1.00 86.06 95 TYR A CA 1
ATOM 787 C C . TYR A 1 95 ? -15.658 -6.696 19.455 1.00 86.06 95 TYR A C 1
ATOM 789 O O . TYR A 1 95 ? -14.797 -6.940 20.295 1.00 86.06 95 TYR A O 1
ATOM 797 N N . PHE A 1 96 ? -16.791 -6.079 19.794 1.00 76.81 96 PHE A N 1
ATOM 798 C CA . PHE A 1 96 ? -17.024 -5.576 21.150 1.00 76.81 96 PHE A CA 1
ATOM 799 C C . PHE A 1 96 ? -17.119 -6.692 22.196 1.00 76.81 96 PHE A C 1
ATOM 801 O O . PHE A 1 96 ? -16.700 -6.484 23.326 1.00 76.81 96 PHE A O 1
ATOM 808 N N . GLN A 1 97 ? -17.613 -7.872 21.809 1.00 77.31 97 GLN A N 1
ATOM 809 C CA . GLN A 1 97 ? -17.740 -9.028 22.704 1.00 77.31 97 GLN A CA 1
ATOM 810 C C . GLN A 1 97 ? -16.404 -9.732 22.976 1.00 77.31 97 GLN A C 1
ATOM 812 O O . GLN A 1 97 ? -16.348 -10.654 23.783 1.00 77.31 97 GLN A O 1
ATOM 817 N N . SER A 1 98 ? -15.314 -9.326 22.316 1.00 85.06 98 SER A N 1
ATOM 818 C CA . SER A 1 98 ? -13.990 -9.845 22.646 1.00 85.06 98 SER A CA 1
ATOM 819 C C . SER A 1 98 ? -13.554 -9.317 24.017 1.00 85.06 98 SER A C 1
ATOM 821 O O . SER A 1 98 ? -13.622 -8.109 24.247 1.00 85.06 98 SER A O 1
ATOM 823 N N . THR A 1 99 ? -12.957 -10.163 24.851 1.00 88.12 99 THR A N 1
ATOM 824 C CA . THR A 1 99 ? -12.338 -9.785 26.140 1.00 88.12 99 THR A CA 1
ATOM 825 C C . THR A 1 99 ? -11.081 -8.909 26.000 1.00 88.12 99 THR A C 1
ATOM 827 O O . THR A 1 99 ? -10.451 -8.530 26.985 1.00 88.12 99 THR A O 1
ATOM 830 N N . LEU A 1 100 ? -10.681 -8.583 24.769 1.00 90.50 100 LEU A N 1
ATOM 831 C CA . LEU A 1 100 ? -9.441 -7.890 24.455 1.00 90.50 100 LEU A CA 1
ATOM 832 C C . LEU A 1 100 ? -9.546 -6.386 24.754 1.00 90.50 100 LEU A C 1
ATOM 834 O O . LEU A 1 100 ? -10.474 -5.712 24.309 1.00 90.50 100 LEU A O 1
ATOM 838 N N . SER A 1 101 ? -8.553 -5.832 25.454 1.00 91.44 101 SER A N 1
ATOM 839 C CA . SER A 1 101 ? -8.518 -4.399 25.766 1.00 91.44 101 SER A CA 1
ATOM 840 C C . SER A 1 101 ? -8.388 -3.532 24.505 1.00 91.44 101 SER A C 1
ATOM 842 O O . SER A 1 101 ? -7.732 -3.907 23.528 1.00 91.44 101 SER A O 1
ATOM 844 N N . ASN A 1 102 ? -8.942 -2.316 24.535 1.00 89.25 102 ASN A N 1
ATOM 845 C CA . ASN A 1 102 ? -8.861 -1.373 23.408 1.00 89.25 102 ASN A CA 1
ATOM 846 C C . ASN A 1 102 ? -7.412 -1.058 22.996 1.00 89.25 102 ASN A C 1
ATOM 848 O O . ASN A 1 102 ? -7.118 -0.886 21.812 1.00 89.25 102 ASN A O 1
ATOM 852 N N . GLN A 1 103 ? -6.482 -1.048 23.956 1.00 92.31 103 GLN A N 1
ATOM 853 C CA . GLN A 1 103 ? -5.056 -0.864 23.684 1.00 92.31 103 GLN A CA 1
ATOM 854 C C . GLN A 1 103 ? -4.470 -2.022 22.869 1.00 92.31 103 GLN A C 1
ATOM 856 O O . GLN A 1 103 ? -3.709 -1.791 21.928 1.00 92.31 103 GLN A O 1
ATOM 861 N N . ASN A 1 104 ? -4.850 -3.262 23.179 1.00 93.56 104 ASN A N 1
ATOM 862 C CA . ASN A 1 104 ? -4.398 -4.429 22.429 1.00 93.56 104 ASN A CA 1
ATOM 863 C C . ASN A 1 104 ? -5.029 -4.462 21.029 1.00 93.56 104 ASN A C 1
ATOM 865 O O . ASN A 1 104 ? -4.317 -4.702 20.053 1.00 93.56 104 ASN A O 1
ATOM 869 N N . LYS A 1 105 ? -6.311 -4.096 20.885 1.00 93.44 105 LYS A N 1
ATOM 870 C CA . LYS A 1 105 ? -6.964 -3.971 19.565 1.00 93.44 105 LYS A CA 1
ATOM 871 C C . LYS A 1 105 ? -6.262 -2.927 18.699 1.00 93.44 105 LYS A C 1
ATOM 873 O O . LYS A 1 105 ? -5.992 -3.162 17.521 1.00 93.44 105 LYS A O 1
ATOM 878 N N . ARG A 1 106 ? -5.905 -1.787 19.299 1.00 94.19 106 ARG A N 1
ATOM 879 C CA . ARG A 1 106 ? -5.107 -0.737 18.656 1.00 94.19 106 ARG A CA 1
ATOM 880 C C . ARG A 1 106 ? -3.748 -1.265 18.196 1.00 94.19 106 ARG A C 1
ATOM 882 O O . ARG A 1 106 ? -3.357 -0.991 17.066 1.00 94.19 106 ARG A O 1
ATOM 889 N N . ARG A 1 107 ? -3.030 -2.017 19.036 1.00 95.00 107 ARG A N 1
ATOM 890 C CA . ARG A 1 107 ? -1.736 -2.620 18.664 1.00 95.00 107 ARG A CA 1
ATOM 891 C C . ARG A 1 107 ? -1.878 -3.554 17.465 1.00 95.00 107 ARG A C 1
ATOM 893 O O . ARG A 1 107 ? -1.126 -3.398 16.509 1.00 95.00 107 ARG A O 1
ATOM 900 N N . ILE A 1 108 ? -2.886 -4.429 17.470 1.00 95.12 108 ILE A N 1
ATOM 901 C CA . ILE A 1 108 ? -3.193 -5.317 16.336 1.00 95.12 108 ILE A CA 1
ATOM 902 C C . ILE A 1 108 ? -3.425 -4.493 15.066 1.00 95.12 108 ILE A C 1
ATOM 904 O O . ILE A 1 108 ? -2.854 -4.789 14.017 1.00 95.12 108 ILE A O 1
ATOM 908 N N . PHE A 1 109 ? -4.211 -3.419 15.151 1.00 95.12 109 PHE A N 1
ATOM 909 C CA . PHE A 1 109 ? -4.436 -2.542 14.006 1.00 95.12 109 PHE A CA 1
ATOM 910 C C . PHE A 1 109 ? -3.130 -1.926 13.479 1.00 95.12 109 PHE A C 1
ATOM 912 O O . PHE A 1 109 ? -2.848 -2.030 12.286 1.00 95.12 109 PHE A O 1
ATOM 919 N N . LEU A 1 110 ? -2.326 -1.320 14.356 1.00 95.38 110 LEU A N 1
ATOM 920 C CA . LEU A 1 110 ? -1.083 -0.637 13.983 1.00 95.38 110 LEU A CA 1
ATOM 921 C C . LEU A 1 110 ? -0.026 -1.589 13.409 1.00 95.38 110 LEU A C 1
ATOM 923 O O . LEU A 1 110 ? 0.692 -1.213 12.487 1.00 95.38 110 LEU A O 1
ATOM 927 N N . GLN A 1 111 ? 0.084 -2.801 13.951 1.00 95.38 111 GLN A N 1
ATOM 928 C CA . GLN A 1 111 ? 1.134 -3.754 13.582 1.00 95.38 111 GLN A CA 1
ATOM 929 C C . GLN A 1 111 ? 0.746 -4.650 12.409 1.00 95.38 111 GLN A C 1
ATOM 931 O O . GLN A 1 111 ? 1.609 -5.016 11.620 1.00 95.38 111 GLN A O 1
ATOM 936 N N . TYR A 1 112 ? -0.530 -5.013 12.276 1.00 95.12 112 TYR A N 1
ATOM 937 C CA . TYR A 1 112 ? -0.958 -5.993 11.278 1.00 95.12 112 TYR A CA 1
ATOM 938 C C . TYR A 1 112 ? -1.749 -5.375 10.126 1.00 95.12 112 TYR A C 1
ATOM 940 O O . TYR A 1 112 ? -1.480 -5.648 8.957 1.00 95.12 112 TYR A O 1
ATOM 948 N N . LEU A 1 113 ? -2.728 -4.522 10.435 1.00 95.50 113 LEU A N 1
ATOM 949 C CA . LEU A 1 113 ? -3.638 -3.976 9.426 1.00 95.50 113 LEU A CA 1
ATOM 950 C C . LEU A 1 113 ? -3.069 -2.732 8.737 1.00 95.50 113 LEU A C 1
ATOM 952 O O . LEU A 1 113 ? -3.193 -2.590 7.521 1.00 95.50 113 LEU A O 1
ATOM 956 N N . GLN A 1 114 ? -2.438 -1.831 9.489 1.00 94.81 114 GLN A N 1
ATOM 957 C CA . GLN A 1 114 ? -1.897 -0.586 8.952 1.00 94.81 114 GLN A CA 1
ATOM 958 C C . GLN A 1 114 ? -0.786 -0.806 7.912 1.00 94.81 114 GLN A C 1
ATOM 960 O O . GLN A 1 114 ? -0.863 -0.154 6.868 1.00 94.81 114 GLN A O 1
ATOM 965 N N . PRO A 1 115 ?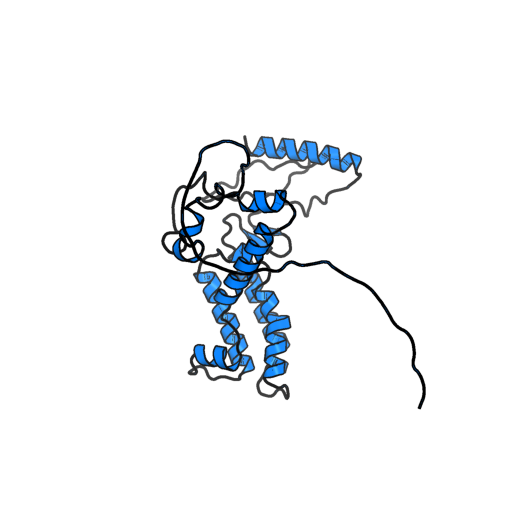 0.177 -1.738 8.089 1.00 95.06 115 PRO A N 1
ATOM 966 C CA . PRO A 1 115 ? 1.208 -1.985 7.083 1.00 95.06 115 PRO A CA 1
ATOM 967 C C . PRO A 1 115 ? 0.649 -2.407 5.724 1.00 95.06 115 PRO A C 1
ATOM 969 O O . PRO A 1 115 ? 1.212 -2.037 4.698 1.00 95.06 115 PRO A O 1
ATOM 972 N N . LEU A 1 116 ? -0.494 -3.103 5.690 1.00 94.62 116 LEU A N 1
ATOM 973 C CA . LEU A 1 116 ? -1.167 -3.465 4.436 1.00 94.62 116 LEU A CA 1
ATOM 974 C C . LEU A 1 116 ? -1.629 -2.234 3.649 1.00 94.62 116 LEU A C 1
ATOM 976 O O . LEU A 1 116 ? -1.636 -2.267 2.422 1.00 94.62 116 LEU A O 1
ATOM 980 N N . LEU A 1 117 ? -2.027 -1.166 4.349 1.00 93.88 117 LEU A N 1
ATOM 981 C CA . LEU A 1 117 ? -2.457 0.091 3.736 1.00 93.88 117 LEU A CA 1
ATOM 982 C C . LEU A 1 117 ? -1.288 1.015 3.403 1.00 93.88 117 LEU A C 1
ATOM 984 O O . LEU A 1 117 ? -1.435 1.856 2.527 1.00 93.88 117 LEU A O 1
ATOM 988 N N . THR A 1 118 ? -0.165 0.913 4.116 1.00 94.38 118 THR A N 1
ATOM 989 C CA . THR A 1 118 ? 0.970 1.837 3.967 1.00 94.38 118 THR A CA 1
ATOM 990 C C . THR A 1 118 ? 2.114 1.281 3.126 1.00 94.38 118 THR A C 1
ATOM 992 O O . THR A 1 118 ? 3.024 2.026 2.769 1.00 94.38 118 THR A O 1
ATOM 995 N N . TYR A 1 119 ? 2.109 -0.012 2.803 1.00 94.31 119 TYR A N 1
ATOM 996 C CA . TYR A 1 119 ? 3.155 -0.610 1.982 1.00 94.31 119 TYR A CA 1
ATOM 997 C C . TYR A 1 119 ? 3.235 0.057 0.603 1.00 94.31 119 TYR A C 1
ATOM 999 O O . TYR A 1 119 ? 2.237 0.159 -0.109 1.00 94.31 119 TYR A O 1
ATOM 1007 N N . GLY A 1 120 ? 4.431 0.511 0.223 1.00 89.94 120 GLY A N 1
ATOM 1008 C CA . GLY A 1 120 ? 4.658 1.194 -1.052 1.00 89.94 120 GLY A CA 1
ATOM 1009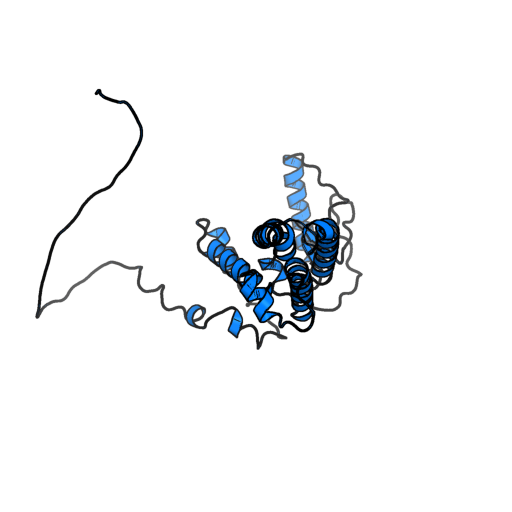 C C . GLY A 1 120 ? 4.063 2.603 -1.138 1.00 89.94 120 GLY A C 1
ATOM 1010 O O . GLY A 1 120 ? 4.015 3.161 -2.233 1.00 89.94 120 GLY A O 1
ATOM 1011 N N . SER A 1 121 ? 3.624 3.198 -0.020 1.00 91.69 121 SER A N 1
ATOM 1012 C CA . SER A 1 121 ? 2.977 4.516 -0.023 1.00 91.69 121 SER A CA 1
ATOM 1013 C C . SER A 1 121 ? 3.787 5.657 -0.641 1.00 91.69 121 SER A C 1
ATOM 1015 O O . SER A 1 121 ? 3.153 6.520 -1.243 1.00 91.69 121 SER A O 1
ATOM 1017 N N . PRO A 1 122 ? 5.137 5.695 -0.589 1.00 89.81 122 PRO A N 1
ATOM 1018 C CA . PRO A 1 122 ? 5.888 6.728 -1.305 1.00 89.81 122 PRO A CA 1
ATOM 1019 C C . PRO A 1 122 ? 5.706 6.665 -2.831 1.00 89.81 122 PRO A C 1
ATOM 1021 O O . PRO A 1 122 ? 5.817 7.685 -3.498 1.00 89.81 122 PRO A O 1
ATOM 1024 N N . ILE A 1 123 ? 5.392 5.486 -3.384 1.00 90.19 123 ILE A N 1
ATOM 1025 C CA . ILE A 1 123 ? 5.252 5.266 -4.831 1.00 90.19 123 ILE A CA 1
ATOM 1026 C C . ILE A 1 123 ? 3.844 5.638 -5.304 1.00 90.19 123 ILE A C 1
ATOM 1028 O O . ILE A 1 123 ? 3.681 6.419 -6.237 1.00 90.19 123 ILE A O 1
ATOM 1032 N N . TRP A 1 124 ? 2.807 5.079 -4.671 1.00 90.06 124 TRP A N 1
ATOM 1033 C CA . TRP A 1 124 ? 1.415 5.308 -5.082 1.00 90.06 124 TRP A CA 1
ATOM 1034 C C . TRP A 1 124 ? 0.737 6.463 -4.335 1.00 90.06 124 TRP A C 1
ATOM 1036 O O . TRP A 1 124 ? -0.409 6.788 -4.637 1.00 90.06 124 TRP A O 1
ATOM 1046 N N . GLY A 1 125 ? 1.413 7.117 -3.386 1.00 86.75 125 GLY A N 1
ATOM 1047 C CA . GLY A 1 125 ? 0.877 8.249 -2.619 1.00 86.75 125 GLY A CA 1
ATOM 1048 C C . GLY A 1 125 ? 0.484 9.457 -3.475 1.00 86.75 125 GLY A C 1
ATOM 1049 O O . GLY A 1 125 ? -0.305 10.284 -3.029 1.00 86.75 125 GLY A O 1
ATOM 1050 N N . MET A 1 126 ? 0.969 9.518 -4.720 1.00 82.88 126 MET A N 1
ATOM 1051 C CA . MET A 1 126 ? 0.591 10.508 -5.737 1.00 82.88 126 MET A CA 1
ATOM 1052 C C . MET A 1 126 ? -0.666 10.128 -6.544 1.00 82.88 126 MET A C 1
ATOM 1054 O O . MET A 1 126 ? -1.029 10.828 -7.489 1.00 82.88 126 MET A O 1
ATOM 1058 N N . ALA A 1 127 ? -1.318 9.004 -6.232 1.00 86.88 127 ALA A N 1
ATOM 1059 C CA . ALA A 1 127 ? -2.529 8.570 -6.919 1.00 86.88 127 ALA A CA 1
ATOM 1060 C C . ALA A 1 127 ? -3.688 9.570 -6.746 1.00 86.88 127 ALA A C 1
ATOM 1062 O O . ALA A 1 127 ? -3.698 10.415 -5.852 1.00 86.88 127 ALA A O 1
ATOM 1063 N N . ALA A 1 128 ? -4.711 9.436 -7.596 1.00 85.88 128 ALA A N 1
ATOM 1064 C CA . ALA A 1 128 ? -5.879 10.309 -7.558 1.00 85.88 128 ALA A CA 1
ATOM 1065 C C . ALA A 1 128 ? -6.539 10.336 -6.167 1.00 85.88 128 ALA A C 1
ATOM 1067 O O . ALA A 1 128 ? -6.758 9.297 -5.534 1.00 85.88 128 ALA A O 1
ATOM 1068 N N . GLN A 1 129 ? -6.939 11.534 -5.729 1.00 86.75 129 GLN A N 1
ATOM 1069 C CA . GLN A 1 129 ? -7.526 11.755 -4.405 1.00 86.75 129 GLN A CA 1
ATOM 1070 C C . GLN A 1 129 ? -8.769 10.890 -4.151 1.00 86.75 129 GLN A C 1
ATOM 1072 O O . GLN A 1 129 ? -9.039 10.507 -3.014 1.00 86.75 129 GLN A O 1
ATOM 1077 N N . THR A 1 130 ? -9.526 10.562 -5.199 1.00 89.25 130 THR A N 1
ATOM 1078 C CA . THR A 1 130 ? -10.684 9.661 -5.132 1.00 89.25 130 THR A CA 1
ATOM 1079 C C . THR A 1 130 ? -10.304 8.292 -4.568 1.00 89.25 130 THR A C 1
ATOM 1081 O O . THR A 1 130 ? -10.944 7.823 -3.630 1.00 89.25 130 THR A O 1
ATOM 1084 N N . HIS A 1 131 ? -9.216 7.692 -5.051 1.00 88.19 131 HIS A N 1
ATOM 1085 C CA . HIS A 1 131 ? -8.747 6.388 -4.585 1.00 88.19 131 HIS A CA 1
ATOM 1086 C C . HIS A 1 131 ? -8.149 6.454 -3.172 1.00 88.19 131 HIS A C 1
ATOM 1088 O O . HIS A 1 131 ? -8.373 5.553 -2.363 1.00 88.19 131 HIS A O 1
ATOM 1094 N N . LEU A 1 132 ? -7.462 7.547 -2.824 1.00 89.75 132 LEU A N 1
ATOM 1095 C CA . LEU A 1 132 ? -6.956 7.764 -1.461 1.00 89.75 132 LEU A CA 1
ATOM 1096 C C . LEU A 1 132 ? -8.095 7.925 -0.439 1.00 89.75 132 LEU A C 1
ATOM 1098 O O . LEU A 1 132 ? -8.013 7.408 0.678 1.00 89.75 132 LEU A O 1
ATOM 1102 N N . ARG A 1 133 ? -9.198 8.587 -0.822 1.00 92.56 133 ARG A N 1
ATOM 1103 C CA . ARG A 1 133 ? -10.405 8.689 0.018 1.00 92.56 133 ARG A CA 1
ATOM 1104 C C . ARG A 1 133 ? -11.010 7.316 0.308 1.00 92.56 133 ARG A C 1
ATOM 1106 O O . ARG A 1 133 ? -11.459 7.089 1.428 1.00 92.56 133 ARG A O 1
ATOM 1113 N N . GLU A 1 134 ? -10.990 6.389 -0.647 1.00 92.94 134 GLU A N 1
ATOM 1114 C CA . GLU A 1 134 ? -11.473 5.024 -0.406 1.00 92.94 134 GLU A CA 1
ATOM 1115 C C . GLU A 1 134 ? -10.664 4.294 0.673 1.00 92.94 134 GLU A C 1
ATOM 1117 O O . GLU A 1 134 ? -11.255 3.621 1.522 1.00 92.94 134 GLU A O 1
ATOM 1122 N N . LEU A 1 135 ? -9.337 4.460 0.696 1.00 94.00 135 LEU A N 1
ATOM 1123 C CA . LEU A 1 135 ? -8.497 3.905 1.764 1.00 94.00 135 LEU A CA 1
ATOM 1124 C C . LEU A 1 135 ? -8.848 4.505 3.130 1.00 94.00 135 LEU A C 1
ATOM 1126 O O . LEU A 1 135 ? -8.969 3.772 4.113 1.00 94.00 135 LEU A O 1
ATOM 1130 N N . GLN A 1 136 ? -9.078 5.821 3.188 1.00 94.81 136 GLN A N 1
ATOM 1131 C CA . GLN A 1 136 ? -9.505 6.492 4.419 1.00 94.81 136 GLN A CA 1
ATOM 1132 C C . GLN A 1 136 ? -10.843 5.939 4.926 1.00 94.81 136 GLN A C 1
ATOM 1134 O O . GLN A 1 136 ? -11.015 5.743 6.127 1.00 94.81 136 GLN A O 1
ATOM 1139 N N . ILE A 1 137 ? -11.797 5.665 4.030 1.00 95.25 137 ILE A N 1
ATOM 1140 C CA . ILE A 1 137 ? -13.093 5.079 4.401 1.00 95.25 137 ILE A CA 1
ATOM 1141 C C . ILE A 1 137 ? -12.894 3.709 5.057 1.00 95.25 137 ILE A C 1
ATOM 1143 O O . ILE A 1 137 ? -13.476 3.441 6.105 1.00 95.25 137 ILE A O 1
ATOM 1147 N N . ILE A 1 138 ? -12.047 2.860 4.480 1.00 95.50 138 ILE A N 1
ATOM 1148 C CA . ILE A 1 138 ? -11.778 1.515 5.003 1.00 95.50 138 ILE A CA 1
ATOM 1149 C C . ILE A 1 138 ? -11.067 1.569 6.358 1.00 95.50 138 ILE A C 1
ATOM 1151 O O . ILE A 1 138 ? -11.440 0.822 7.264 1.00 95.50 138 ILE A O 1
ATOM 1155 N N . GLN A 1 139 ? -10.105 2.484 6.524 1.00 95.56 139 GLN A N 1
ATOM 1156 C CA . GLN A 1 139 ? -9.489 2.754 7.823 1.00 95.56 139 GLN A CA 1
ATOM 1157 C C . GLN A 1 139 ? -10.565 3.125 8.853 1.00 95.56 139 GLN A C 1
ATOM 1159 O O . GLN A 1 139 ? -10.635 2.511 9.912 1.00 95.56 139 GLN A O 1
ATOM 1164 N N . ASN A 1 140 ? -11.453 4.067 8.526 1.00 95.12 140 ASN A N 1
ATOM 1165 C CA . ASN A 1 140 ? -12.506 4.517 9.441 1.00 95.12 140 ASN A CA 1
ATOM 1166 C C . ASN A 1 140 ? -13.467 3.387 9.835 1.00 95.12 140 ASN A C 1
ATOM 1168 O O . ASN A 1 140 ? -13.905 3.335 10.982 1.00 95.12 140 ASN A O 1
ATOM 1172 N N . ILE A 1 141 ? -13.794 2.483 8.906 1.00 93.94 141 ILE A N 1
ATOM 1173 C CA . ILE A 1 141 ? -14.619 1.301 9.194 1.00 93.94 141 ILE A CA 1
ATOM 1174 C C . ILE A 1 141 ? -13.917 0.400 10.218 1.00 93.94 141 ILE A C 1
ATOM 1176 O O . ILE A 1 141 ? -14.543 -0.016 11.190 1.00 93.94 141 ILE A O 1
ATOM 1180 N N . ALA A 1 142 ? -12.620 0.139 10.040 1.00 94.31 142 ALA A N 1
ATOM 1181 C CA . ALA A 1 142 ? -11.846 -0.669 10.980 1.00 94.31 142 ALA A CA 1
ATOM 1182 C C . ALA A 1 142 ? -11.740 -0.012 12.367 1.00 94.31 142 ALA A C 1
ATOM 1184 O O . ALA A 1 142 ? -11.924 -0.683 13.378 1.00 94.31 142 ALA A O 1
ATOM 1185 N N . LEU A 1 143 ? -11.503 1.302 12.433 1.00 94.31 143 LEU A N 1
ATOM 1186 C CA . LEU A 1 143 ? -11.414 2.028 13.706 1.00 94.31 143 LEU A CA 1
ATOM 1187 C C . LEU A 1 143 ? -12.751 2.041 14.461 1.00 94.31 143 LEU A C 1
ATOM 1189 O O . LEU A 1 143 ? -12.775 1.855 15.676 1.00 94.31 143 LEU A O 1
ATOM 1193 N N . ARG A 1 144 ? -13.871 2.196 13.743 1.00 93.56 144 ARG A N 1
ATOM 1194 C CA . ARG A 1 144 ? -15.213 2.082 14.336 1.00 93.56 144 ARG A CA 1
ATOM 1195 C C . ARG A 1 144 ? -15.476 0.693 14.898 1.00 93.56 144 ARG A C 1
ATOM 1197 O O . ARG A 1 144 ? -16.057 0.597 15.972 1.00 93.56 144 ARG A O 1
ATOM 1204 N N . LEU A 1 145 ? -15.041 -0.356 14.196 1.00 92.38 145 LEU A N 1
ATOM 1205 C CA . LEU A 1 145 ? -15.171 -1.734 14.669 1.00 92.38 145 LEU A CA 1
ATOM 1206 C C . LEU A 1 145 ? -14.425 -1.938 15.995 1.00 92.38 145 LEU A C 1
ATOM 1208 O O . LEU A 1 145 ? -14.976 -2.543 16.905 1.00 92.38 145 LEU A O 1
ATOM 1212 N N . ILE A 1 146 ? -13.211 -1.391 16.111 1.00 92.50 146 ILE A N 1
ATOM 1213 C CA . ILE A 1 146 ? -12.368 -1.516 17.308 1.00 92.50 146 ILE A CA 1
ATOM 1214 C C . ILE A 1 146 ? -13.016 -0.871 18.539 1.00 92.50 146 ILE A C 1
ATOM 1216 O O . ILE A 1 146 ? -13.024 -1.483 19.604 1.00 92.50 146 ILE A O 1
ATOM 1220 N N . LEU A 1 147 ? -13.549 0.348 18.396 1.00 91.25 147 LEU 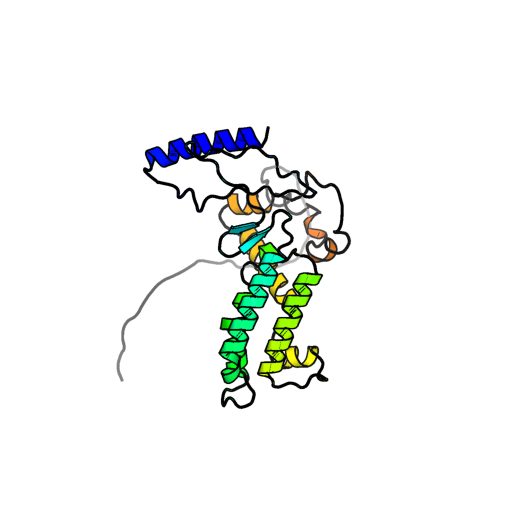A N 1
ATOM 1221 C CA . LEU A 1 147 ? -14.199 1.082 19.493 1.00 91.25 147 LEU A CA 1
ATOM 1222 C C . LEU A 1 147 ? -15.668 0.700 19.709 1.00 91.25 147 LEU A C 1
ATOM 1224 O O . LEU A 1 147 ? -16.284 1.195 20.646 1.00 91.25 147 LEU A O 1
ATOM 1228 N N . ASN A 1 148 ? -16.252 -0.112 18.824 1.00 90.00 148 ASN A N 1
ATOM 1229 C CA . ASN A 1 148 ? -17.700 -0.318 18.743 1.00 90.00 148 ASN A CA 1
ATOM 1230 C C . ASN A 1 148 ? -18.494 1.005 18.657 1.00 90.00 148 ASN A C 1
ATOM 1232 O O . ASN A 1 148 ? -19.555 1.166 19.256 1.00 90.00 148 ASN A O 1
ATOM 1236 N N . ALA A 1 149 ? -17.955 1.985 17.929 1.00 90.88 149 ALA A N 1
ATOM 1237 C CA . ALA A 1 149 ? -18.511 3.333 17.893 1.00 90.88 149 ALA A CA 1
ATOM 1238 C C . ALA A 1 149 ? -19.739 3.413 16.961 1.00 90.88 149 ALA A C 1
ATOM 1240 O O . ALA A 1 149 ? -19.618 3.082 15.770 1.00 90.88 149 ALA A O 1
ATOM 1241 N N . PRO A 1 150 ? -20.898 3.921 17.428 1.00 91.75 150 PRO A N 1
ATOM 1242 C CA . PRO A 1 150 ? -22.069 4.109 16.580 1.00 91.75 150 PRO A CA 1
ATOM 1243 C C . PRO A 1 150 ? -21.824 5.124 15.453 1.00 91.75 150 PRO A C 1
ATOM 1245 O O . PRO A 1 150 ? -20.909 5.953 15.493 1.00 91.75 150 PRO A O 1
ATOM 1248 N N . ARG A 1 151 ? -22.652 5.054 14.401 1.00 89.75 151 ARG A N 1
ATOM 1249 C CA . ARG A 1 151 ? -22.441 5.799 13.143 1.00 89.75 151 ARG A CA 1
ATOM 1250 C C . ARG A 1 151 ? -22.440 7.320 13.325 1.00 89.75 151 ARG A C 1
ATOM 1252 O O . ARG A 1 151 ? -21.680 7.988 12.629 1.00 89.75 151 ARG A O 1
ATOM 1259 N N . TYR A 1 152 ? -23.244 7.838 14.255 1.00 93.94 152 TYR A N 1
ATOM 1260 C CA . TYR A 1 152 ? -23.383 9.276 14.505 1.00 93.94 152 TYR A CA 1
ATOM 1261 C C . TYR A 1 152 ? -22.140 9.906 15.146 1.00 93.94 152 TYR A C 1
ATOM 1263 O O . TYR A 1 152 ? -21.951 11.112 15.020 1.00 93.94 152 TYR A O 1
ATOM 1271 N N . ILE A 1 153 ? -21.254 9.117 15.774 1.00 94.50 153 ILE A N 1
ATOM 1272 C CA . ILE A 1 153 ? -20.017 9.655 16.351 1.00 94.50 153 ILE A CA 1
ATOM 1273 C C . ILE A 1 153 ? -19.120 10.190 15.226 1.00 94.50 153 ILE A C 1
ATOM 1275 O O . ILE A 1 153 ? -18.781 9.435 14.298 1.00 94.50 153 ILE A O 1
ATOM 1279 N N . PRO A 1 154 ? -18.688 11.463 15.293 1.00 94.62 154 PRO A N 1
ATOM 1280 C CA . PRO A 1 154 ? -17.779 12.028 14.309 1.00 94.62 154 PRO A CA 1
ATOM 1281 C C . PRO A 1 154 ? -16.420 11.318 14.292 1.00 94.62 154 PRO A C 1
ATOM 1283 O O . PRO A 1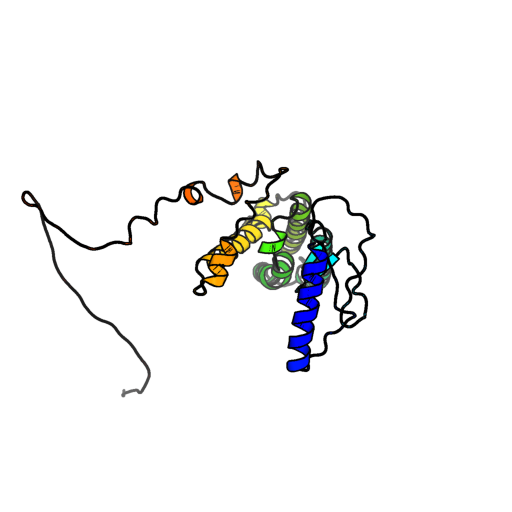 154 ? -15.838 10.992 15.324 1.00 94.62 154 PRO A O 1
ATOM 1286 N N . ARG A 1 155 ? -15.860 11.143 13.088 1.00 93.69 155 ARG A N 1
ATOM 1287 C CA . ARG A 1 155 ? -14.561 10.473 12.859 1.00 93.69 155 ARG A CA 1
ATOM 1288 C C . ARG A 1 155 ? -13.419 11.083 13.680 1.00 93.69 155 ARG A C 1
ATOM 1290 O O . ARG A 1 155 ? -12.528 10.357 14.099 1.00 93.69 155 ARG A O 1
ATOM 1297 N N . LYS A 1 156 ? -13.454 12.402 13.912 1.00 93.75 156 LYS A N 1
ATOM 1298 C CA . LYS A 1 156 ? -12.430 13.139 14.668 1.00 93.75 156 LYS A CA 1
ATOM 1299 C C . LYS A 1 156 ? -12.224 12.551 16.069 1.00 93.75 156 LYS A C 1
ATOM 1301 O O . LYS A 1 156 ? -11.080 12.345 16.453 1.00 93.75 156 LYS A O 1
ATOM 1306 N N . TYR A 1 157 ? -13.308 12.220 16.773 1.00 95.00 157 TYR A N 1
ATOM 1307 C CA . TYR A 1 157 ? -13.241 11.636 18.116 1.00 95.00 157 TYR A CA 1
ATOM 1308 C C . TYR A 1 157 ? -12.664 10.218 18.092 1.00 95.00 157 TYR A C 1
ATOM 1310 O O . TYR A 1 157 ? -11.744 9.925 18.837 1.00 95.00 157 TYR A O 1
ATOM 1318 N N . ILE A 1 158 ? -13.076 9.386 17.130 1.00 94.88 158 ILE A N 1
ATOM 1319 C CA . ILE A 1 158 ? -12.536 8.023 16.958 1.00 94.88 158 ILE A CA 1
ATOM 1320 C C . ILE A 1 158 ? -11.012 8.032 16.756 1.00 94.88 158 ILE A C 1
ATOM 1322 O O . ILE A 1 158 ? -10.294 7.198 17.309 1.00 94.88 158 ILE A O 1
ATOM 1326 N N . HIS A 1 159 ? -10.511 8.974 15.953 1.00 94.69 159 HIS A N 1
ATOM 1327 C CA . HIS A 1 159 ? -9.075 9.139 15.736 1.00 94.69 159 HIS A CA 1
ATOM 1328 C C . HIS A 1 159 ? -8.347 9.662 16.982 1.00 94.69 159 HIS A C 1
ATOM 1330 O O . HIS A 1 159 ? -7.225 9.221 17.245 1.00 94.69 159 HIS A O 1
ATOM 1336 N N . ALA A 1 160 ? -8.976 10.568 17.739 1.00 94.31 160 ALA A N 1
ATOM 1337 C CA . ALA A 1 160 ? -8.429 11.113 18.979 1.00 94.31 160 ALA A CA 1
ATOM 1338 C C . ALA A 1 160 ? -8.316 10.036 20.072 1.00 94.31 160 ALA A C 1
ATOM 1340 O O . ALA A 1 160 ? -7.231 9.852 20.623 1.00 94.31 160 ALA A O 1
ATOM 1341 N N . ASP A 1 161 ? -9.378 9.260 20.298 1.00 92.81 161 ASP A N 1
ATOM 1342 C CA . ASP A 1 161 ? -9.433 8.210 21.323 1.00 92.81 161 ASP A CA 1
ATOM 1343 C C . ASP A 1 161 ? -8.396 7.111 21.068 1.00 92.81 161 ASP A C 1
ATOM 1345 O O . ASP A 1 161 ? -7.657 6.699 21.965 1.00 92.81 161 ASP A O 1
ATOM 1349 N N . LEU A 1 162 ? -8.290 6.652 19.815 1.00 91.81 162 LEU A N 1
ATOM 1350 C CA . LEU A 1 162 ? -7.314 5.632 19.438 1.00 91.81 162 LEU A CA 1
ATOM 1351 C C . LEU A 1 162 ? -5.907 6.193 19.221 1.00 91.81 162 LEU A C 1
ATOM 1353 O O . LEU A 1 162 ? -4.983 5.401 19.042 1.00 91.81 162 LEU A O 1
ATOM 1357 N N . LYS A 1 163 ? -5.703 7.517 19.211 1.00 94.19 163 LYS A N 1
ATOM 1358 C CA . LYS A 1 163 ? -4.418 8.152 18.860 1.00 94.19 163 LYS A CA 1
ATOM 1359 C C . LYS A 1 163 ? -3.840 7.573 17.558 1.00 94.19 163 LYS A C 1
ATOM 1361 O O . LYS A 1 163 ? -2.695 7.108 17.525 1.00 94.19 163 LYS A O 1
ATOM 1366 N N . ILE A 1 164 ? -4.675 7.501 16.517 1.00 94.62 164 ILE A N 1
ATOM 1367 C CA . ILE A 1 164 ? -4.308 7.004 15.181 1.00 94.62 164 ILE A CA 1
ATOM 1368 C C . ILE A 1 164 ? -4.518 8.124 14.171 1.00 94.62 164 ILE A C 1
ATOM 1370 O O . ILE A 1 164 ? -5.633 8.612 14.000 1.00 94.62 164 ILE A O 1
ATOM 1374 N N . SER A 1 165 ? -3.461 8.480 13.447 1.00 93.88 165 SER A N 1
ATOM 1375 C CA . SER A 1 165 ? -3.526 9.473 12.378 1.00 93.88 165 SER A CA 1
ATOM 1376 C C . SER A 1 165 ? -4.337 8.967 11.175 1.00 93.88 165 SER A C 1
ATOM 1378 O O . SER A 1 165 ? -4.340 7.766 10.869 1.00 93.88 165 SER A O 1
ATOM 1380 N N . PRO A 1 166 ? -5.020 9.865 10.447 1.00 94.00 166 PRO A N 1
ATOM 1381 C CA . PRO A 1 166 ? -5.680 9.499 9.201 1.00 94.00 166 PRO A CA 1
ATOM 1382 C C . PRO A 1 166 ? -4.653 9.023 8.159 1.00 94.00 166 PRO A C 1
ATOM 1384 O O . PRO A 1 166 ? -3.502 9.468 8.155 1.00 94.00 166 PRO A O 1
ATOM 1387 N N . ILE A 1 167 ? -5.061 8.120 7.260 1.00 93.69 167 ILE A N 1
ATOM 1388 C CA . ILE A 1 167 ? -4.138 7.420 6.353 1.00 93.69 167 ILE A CA 1
ATOM 1389 C C . ILE A 1 167 ? -3.336 8.387 5.480 1.00 93.69 167 ILE A C 1
ATOM 1391 O O . ILE A 1 167 ? -2.150 8.174 5.271 1.00 93.69 167 ILE A O 1
ATOM 1395 N N . HIS A 1 168 ? -3.947 9.485 5.030 1.00 91.06 168 HIS A N 1
ATOM 1396 C CA . HIS A 1 168 ? -3.265 10.486 4.208 1.00 91.06 168 HIS A CA 1
ATOM 1397 C C . HIS A 1 168 ? -2.097 11.155 4.950 1.00 91.06 168 HIS A C 1
ATOM 1399 O O . HIS A 1 168 ? -1.042 11.370 4.359 1.00 91.06 168 HIS A O 1
ATOM 1405 N N . ALA A 1 169 ? -2.259 11.445 6.245 1.00 92.88 169 ALA A N 1
ATOM 1406 C CA . ALA A 1 169 ? -1.201 12.021 7.066 1.00 92.88 169 ALA A CA 1
ATOM 1407 C C . ALA A 1 169 ? -0.069 11.007 7.260 1.00 92.88 169 ALA A C 1
ATOM 1409 O O . ALA A 1 169 ? 1.098 11.353 7.105 1.00 92.88 169 ALA A O 1
ATOM 1410 N N . ARG A 1 170 ? -0.416 9.733 7.493 1.00 94.25 170 ARG A N 1
ATOM 1411 C CA . ARG A 1 170 ? 0.575 8.657 7.607 1.00 94.25 170 ARG A CA 1
ATOM 1412 C C . ARG A 1 170 ? 1.344 8.423 6.304 1.00 94.25 170 ARG A C 1
ATOM 1414 O O . ARG A 1 170 ? 2.549 8.214 6.342 1.00 94.25 170 ARG A O 1
ATOM 1421 N N . ILE A 1 171 ? 0.670 8.466 5.155 1.00 93.06 171 ILE A N 1
ATOM 1422 C CA . ILE A 1 171 ? 1.310 8.361 3.834 1.00 93.06 171 ILE A CA 1
ATOM 1423 C C . ILE A 1 171 ? 2.302 9.507 3.638 1.00 93.06 171 ILE A C 1
ATOM 1425 O O . ILE A 1 171 ? 3.424 9.261 3.204 1.00 93.06 171 ILE A O 1
ATOM 1429 N N . ARG A 1 172 ? 1.902 10.738 3.982 1.00 91.19 172 ARG A N 1
ATOM 1430 C CA . ARG A 1 172 ? 2.762 11.922 3.881 1.00 91.19 172 ARG A CA 1
ATOM 1431 C C . ARG A 1 172 ? 4.006 11.779 4.749 1.00 91.19 172 ARG A C 1
ATOM 1433 O O . ARG A 1 172 ? 5.102 11.964 4.248 1.00 91.19 172 ARG A O 1
ATOM 1440 N N . GLU A 1 173 ? 3.837 11.390 6.008 1.00 93.12 173 GLU A N 1
ATOM 1441 C CA . GLU A 1 173 ? 4.944 11.149 6.938 1.00 93.12 173 GLU A CA 1
ATOM 1442 C C . GLU A 1 173 ? 5.936 10.108 6.391 1.00 93.12 173 GLU A C 1
ATOM 1444 O O . GLU A 1 173 ? 7.141 10.348 6.366 1.00 93.12 173 GLU A O 1
ATOM 1449 N N . LEU A 1 174 ? 5.428 8.976 5.888 1.00 91.75 174 LEU A N 1
ATOM 1450 C CA . LEU A 1 174 ? 6.255 7.918 5.303 1.00 91.75 174 LEU A CA 1
ATOM 1451 C C . LEU A 1 174 ? 6.979 8.376 4.036 1.00 91.75 174 LEU A C 1
ATOM 1453 O O . LEU A 1 174 ? 8.145 8.041 3.849 1.00 91.75 174 LEU A O 1
ATOM 1457 N N . ALA A 1 175 ? 6.303 9.134 3.173 1.00 90.75 175 ALA A N 1
ATOM 1458 C CA . ALA A 1 175 ? 6.912 9.691 1.973 1.00 90.75 175 ALA A CA 1
ATOM 1459 C C . ALA A 1 175 ? 8.016 10.691 2.336 1.00 90.75 175 ALA A C 1
ATOM 1461 O O . ALA A 1 175 ? 9.133 10.561 1.846 1.00 90.75 175 ALA A O 1
ATOM 1462 N N . SER A 1 176 ? 7.746 11.635 3.242 1.00 89.69 176 SER A N 1
ATOM 1463 C CA . SER A 1 176 ? 8.735 12.613 3.700 1.00 89.69 176 SER A CA 1
ATOM 1464 C C . SER A 1 176 ? 9.952 11.933 4.322 1.00 89.69 176 SER A C 1
ATOM 1466 O O . SER A 1 176 ? 11.071 12.239 3.926 1.00 89.69 176 SER A O 1
ATOM 1468 N N . SER A 1 177 ? 9.755 10.971 5.227 1.00 91.44 177 SER A N 1
ATOM 1469 C CA . SER A 1 177 ? 10.865 10.214 5.819 1.00 91.44 177 SER A CA 1
ATOM 1470 C C . SER A 1 177 ? 11.669 9.459 4.759 1.00 91.44 177 SER A C 1
ATOM 1472 O O . SER A 1 177 ? 12.896 9.508 4.777 1.00 91.44 177 SER A O 1
ATOM 1474 N N . PHE A 1 178 ? 10.997 8.817 3.799 1.00 90.69 178 PHE A N 1
ATOM 1475 C CA . PHE A 1 178 ? 11.663 8.114 2.707 1.00 90.69 178 PHE A CA 1
ATOM 1476 C C . PHE A 1 178 ? 12.543 9.055 1.876 1.00 90.69 178 PHE A C 1
ATOM 1478 O O . PHE A 1 178 ? 13.724 8.775 1.697 1.00 90.69 178 PHE A O 1
ATOM 1485 N N . PHE A 1 179 ? 12.003 10.182 1.410 1.00 87.62 179 PHE A N 1
ATOM 1486 C CA . PHE A 1 179 ? 12.762 11.114 0.575 1.00 87.62 179 PHE A CA 1
ATOM 1487 C C . PHE A 1 179 ? 13.893 11.803 1.341 1.00 87.62 179 PHE A C 1
ATOM 1489 O O . PHE A 1 179 ? 14.979 11.945 0.791 1.00 87.62 179 PHE A O 1
ATOM 1496 N N . GLN A 1 180 ? 13.690 12.153 2.612 1.00 88.38 180 GLN A N 1
ATOM 1497 C CA . GLN A 1 180 ? 14.768 12.693 3.444 1.00 88.38 180 GLN A CA 1
ATOM 1498 C C . GLN A 1 180 ? 15.912 11.687 3.600 1.00 88.38 180 GLN A C 1
ATOM 1500 O O . GLN A 1 180 ? 17.066 12.042 3.392 1.00 88.38 180 GLN A O 1
ATOM 1505 N N . ASN A 1 181 ? 15.600 10.414 3.861 1.00 89.69 181 ASN A N 1
ATOM 1506 C CA . ASN A 1 181 ? 16.610 9.359 3.969 1.00 89.69 181 ASN A CA 1
ATOM 1507 C C . ASN A 1 181 ? 17.361 9.113 2.654 1.00 89.69 181 ASN A C 1
ATOM 1509 O O . ASN A 1 181 ? 18.524 8.728 2.676 1.00 89.69 181 ASN A O 1
ATOM 1513 N N . VAL A 1 182 ? 16.695 9.300 1.513 1.00 87.69 182 VAL A N 1
ATOM 1514 C CA . VAL A 1 182 ? 17.321 9.185 0.191 1.00 87.69 182 VAL A CA 1
ATOM 1515 C C . VAL A 1 182 ? 18.296 10.343 -0.050 1.00 87.69 182 VAL A C 1
ATOM 1517 O O . VAL A 1 182 ? 19.380 10.115 -0.581 1.00 87.69 182 VAL A O 1
ATOM 1520 N N . LEU A 1 183 ? 17.939 11.562 0.364 1.00 84.88 183 LEU A N 1
ATOM 1521 C CA . LEU A 1 183 ? 18.785 12.751 0.214 1.00 84.88 183 LEU A CA 1
ATOM 1522 C C . LEU A 1 183 ? 20.002 12.734 1.148 1.00 84.88 183 LEU A C 1
ATOM 1524 O O . LEU A 1 183 ? 21.076 13.177 0.754 1.00 84.88 183 LEU A O 1
ATOM 1528 N N . THR A 1 184 ? 19.854 12.208 2.365 1.00 87.56 184 THR A N 1
ATOM 1529 C CA . THR A 1 184 ? 20.938 12.116 3.361 1.00 87.56 184 THR A CA 1
ATOM 1530 C C . THR A 1 184 ? 21.799 10.861 3.213 1.00 87.56 184 THR A C 1
ATOM 1532 O O . THR A 1 184 ? 22.714 10.637 4.008 1.00 87.56 184 THR A O 1
ATOM 1535 N N . HIS A 1 185 ? 21.511 10.013 2.224 1.00 87.88 185 HIS A N 1
ATOM 1536 C CA . HIS A 1 185 ? 22.198 8.743 2.069 1.00 87.88 185 HIS A CA 1
ATOM 1537 C C . HIS A 1 185 ? 23.670 8.940 1.679 1.00 87.88 185 HIS A C 1
ATOM 1539 O O . HIS A 1 185 ? 24.000 9.762 0.829 1.00 87.88 185 HIS A O 1
ATOM 1545 N N . SER A 1 186 ? 24.564 8.135 2.260 1.00 90.00 186 SER A N 1
ATOM 1546 C CA . SER A 1 186 ? 26.012 8.230 2.024 1.00 90.00 186 SER A CA 1
ATOM 1547 C C . SER A 1 186 ? 26.412 7.967 0.569 1.00 90.00 186 SER A C 1
ATOM 1549 O O . SER A 1 186 ? 27.423 8.481 0.093 1.00 90.00 186 SER A O 1
ATOM 1551 N N . ASN A 1 187 ? 25.628 7.169 -0.162 1.00 88.75 187 ASN A N 1
ATOM 1552 C CA . ASN A 1 187 ? 25.892 6.888 -1.566 1.00 88.75 187 ASN A CA 1
ATOM 1553 C C . ASN A 1 187 ? 25.418 8.042 -2.464 1.00 88.75 187 ASN A C 1
ATOM 1555 O O . ASN A 1 187 ? 24.220 8.221 -2.701 1.00 88.75 187 ASN A O 1
ATOM 1559 N N . HIS A 1 188 ? 26.386 8.754 -3.042 1.00 82.31 188 HIS A N 1
ATOM 1560 C CA . HIS A 1 188 ? 26.166 9.868 -3.963 1.00 82.31 188 HIS A CA 1
ATOM 1561 C C . HIS A 1 188 ? 25.274 9.515 -5.165 1.00 82.31 188 HIS A C 1
ATOM 1563 O O . HIS A 1 188 ? 24.525 10.371 -5.620 1.00 82.31 188 HIS A O 1
ATOM 1569 N N . THR A 1 189 ? 25.288 8.271 -5.662 1.00 83.75 189 THR A N 1
ATOM 1570 C CA . THR A 1 189 ? 24.450 7.867 -6.812 1.00 83.75 189 THR A CA 1
ATOM 1571 C C . THR A 1 189 ? 22.958 7.871 -6.482 1.00 83.75 189 THR A C 1
ATOM 1573 O O . THR A 1 189 ? 22.129 8.211 -7.324 1.00 83.75 189 THR A O 1
ATOM 1576 N N . ILE A 1 190 ? 22.606 7.536 -5.239 1.00 82.44 190 ILE A N 1
ATOM 1577 C CA . ILE A 1 190 ? 21.222 7.518 -4.757 1.00 82.44 190 ILE A CA 1
ATOM 1578 C C . ILE A 1 190 ? 20.727 8.954 -4.556 1.00 82.44 190 ILE A C 1
ATOM 1580 O O . ILE A 1 190 ? 19.625 9.287 -4.991 1.00 82.44 190 ILE A O 1
ATOM 1584 N N . ALA A 1 191 ? 21.572 9.821 -3.993 1.00 80.06 191 ALA A N 1
ATOM 1585 C CA . ALA A 1 191 ? 21.278 11.246 -3.868 1.00 80.06 191 ALA A CA 1
ATOM 1586 C C . ALA A 1 191 ? 21.146 11.925 -5.248 1.00 80.06 191 ALA A C 1
ATOM 1588 O O . ALA A 1 191 ? 20.205 12.679 -5.489 1.00 80.06 191 ALA A O 1
ATOM 1589 N N . GLN A 1 192 ? 22.026 11.595 -6.200 1.00 79.69 192 GLN A N 1
ATOM 1590 C CA . GLN A 1 192 ? 21.937 12.072 -7.585 1.00 79.69 192 GLN A CA 1
ATOM 1591 C C . GLN A 1 192 ? 20.653 11.603 -8.276 1.00 79.69 192 GLN A C 1
ATOM 1593 O O . GLN A 1 192 ? 20.013 12.395 -8.963 1.00 79.69 192 GLN A O 1
ATOM 1598 N N . ALA A 1 193 ? 20.239 10.349 -8.068 1.00 76.94 193 ALA A N 1
ATOM 1599 C CA . ALA A 1 193 ? 18.991 9.827 -8.620 1.00 76.94 193 ALA A CA 1
ATOM 1600 C C . ALA A 1 193 ? 17.752 10.562 -8.080 1.00 76.94 193 ALA A C 1
ATOM 1602 O O . ALA A 1 193 ? 16.768 10.711 -8.803 1.00 76.94 193 ALA A O 1
ATOM 1603 N N . ALA A 1 194 ? 17.802 11.055 -6.839 1.00 70.25 194 ALA A N 1
ATOM 1604 C CA . ALA A 1 194 ? 16.732 11.855 -6.241 1.00 70.25 194 ALA A CA 1
ATOM 1605 C C . ALA A 1 194 ? 16.645 13.278 -6.813 1.00 70.25 194 ALA A C 1
ATOM 1607 O O . ALA A 1 194 ? 15.555 13.842 -6.893 1.00 70.25 194 ALA A O 1
ATOM 1608 N N . ASN A 1 195 ? 17.774 13.830 -7.267 1.00 64.44 195 ASN A N 1
ATOM 1609 C CA . ASN A 1 195 ? 17.849 15.151 -7.893 1.00 64.44 195 ASN A CA 1
ATOM 1610 C C . ASN A 1 195 ? 17.333 15.169 -9.342 1.00 64.44 195 ASN A C 1
ATOM 1612 O O . ASN A 1 195 ? 17.180 16.246 -9.924 1.00 64.44 195 ASN A O 1
ATOM 1616 N N . ILE A 1 196 ? 17.032 14.005 -9.934 1.00 54.06 196 ILE A N 1
ATOM 1617 C CA . ILE A 1 196 ? 16.409 13.909 -11.258 1.00 54.06 196 ILE A CA 1
ATOM 1618 C C . ILE A 1 196 ? 14.959 14.390 -11.137 1.00 54.06 196 ILE A C 1
ATOM 1620 O O . ILE A 1 196 ? 14.027 13.633 -10.865 1.00 54.06 196 ILE A O 1
ATOM 1624 N N . THR A 1 197 ? 14.766 15.689 -11.330 1.00 45.25 197 THR A N 1
ATOM 1625 C CA . THR A 1 197 ? 13.454 16.327 -11.328 1.00 45.25 197 THR A CA 1
ATOM 1626 C C . THR A 1 197 ? 12.612 15.765 -12.481 1.00 45.25 197 THR A C 1
ATOM 1628 O O . THR A 1 197 ? 13.060 15.781 -13.632 1.00 45.25 197 THR A O 1
ATOM 1631 N N . PRO A 1 198 ? 11.351 15.349 -12.258 1.00 41.56 198 PRO A N 1
ATOM 1632 C CA . PRO A 1 198 ? 10.384 15.175 -13.338 1.00 41.56 198 PRO A CA 1
ATOM 1633 C C . PRO A 1 198 ? 9.965 16.569 -13.845 1.00 41.56 198 PRO A C 1
ATOM 1635 O O . PRO A 1 198 ? 8.905 17.100 -13.498 1.00 41.56 198 PRO A O 1
ATOM 1638 N N . GLY A 1 199 ? 10.859 17.214 -14.601 1.00 37.16 199 GLY A N 1
ATOM 1639 C CA . GLY A 1 199 ? 10.784 18.650 -14.881 1.00 37.16 199 GLY A CA 1
ATOM 1640 C C . GLY A 1 199 ? 11.230 19.102 -16.271 1.00 37.16 199 GLY A C 1
ATOM 1641 O O . GLY A 1 199 ? 10.628 20.034 -16.785 1.00 37.16 199 GLY A O 1
ATOM 1642 N N . GLN A 1 200 ? 12.187 18.446 -16.937 1.00 30.70 200 GLN A N 1
ATOM 1643 C CA . GLN A 1 200 ? 12.661 18.936 -18.249 1.00 30.70 200 GLN A CA 1
ATOM 1644 C C . GLN A 1 200 ? 11.758 18.570 -19.443 1.00 30.70 200 GLN A C 1
ATOM 1646 O O . GLN A 1 200 ? 11.941 19.086 -20.540 1.00 30.70 200 GLN A O 1
ATOM 1651 N N . HIS A 1 201 ? 10.714 17.762 -19.230 1.00 34.91 201 HIS A N 1
ATOM 1652 C CA . HIS A 1 201 ? 9.679 17.493 -20.234 1.00 34.91 201 HIS A CA 1
ATOM 1653 C C . HIS A 1 201 ? 8.273 17.606 -19.622 1.00 34.91 201 HIS A C 1
ATOM 1655 O O . HIS A 1 201 ? 7.526 16.630 -19.536 1.00 34.91 201 HIS A O 1
ATOM 1661 N N . ARG A 1 202 ? 7.905 18.801 -19.145 1.00 35.81 202 ARG A N 1
ATOM 1662 C CA . ARG A 1 202 ? 6.525 19.125 -18.750 1.00 35.81 202 ARG A CA 1
ATOM 1663 C C . ARG A 1 202 ? 5.765 19.707 -19.945 1.00 35.81 202 ARG A C 1
ATOM 1665 O O . ARG A 1 202 ? 6.056 20.812 -20.375 1.00 35.81 202 ARG A O 1
ATOM 1672 N N . HIS A 1 203 ? 4.705 19.024 -20.375 1.00 30.84 203 HIS A N 1
ATOM 1673 C CA . HIS A 1 203 ? 3.494 19.720 -20.810 1.00 30.84 203 HIS A CA 1
ATOM 1674 C C . HIS A 1 203 ? 2.315 19.307 -19.921 1.00 30.84 203 HIS A C 1
ATOM 1676 O O . HIS A 1 203 ? 2.066 18.127 -19.653 1.00 30.84 203 HIS A O 1
ATOM 1682 N N . ALA A 1 204 ? 1.672 20.361 -19.424 1.00 31.61 204 ALA A N 1
ATOM 1683 C CA . ALA A 1 204 ? 0.623 20.493 -18.427 1.00 31.61 204 ALA A CA 1
ATOM 1684 C C . ALA A 1 204 ? -0.456 19.395 -18.371 1.00 31.61 204 ALA A C 1
ATOM 1686 O O . ALA A 1 204 ? -0.896 18.833 -19.372 1.00 31.61 204 ALA A O 1
ATOM 1687 N N . ALA A 1 205 ? -0.910 19.103 -17.151 1.00 30.56 205 ALA A N 1
ATOM 1688 C CA . ALA A 1 205 ? -2.296 19.320 -16.714 1.00 30.56 205 ALA A CA 1
ATOM 1689 C C . ALA A 1 205 ? -2.521 18.559 -15.397 1.00 30.56 205 ALA A C 1
ATOM 1691 O O . ALA A 1 205 ? -2.302 17.346 -15.360 1.00 30.56 205 ALA A O 1
ATOM 1692 N N . ALA A 1 206 ? -3.002 19.290 -14.385 1.00 30.70 206 ALA A N 1
ATOM 1693 C CA . ALA A 1 206 ? -3.360 18.878 -13.021 1.00 30.70 206 ALA A CA 1
ATOM 1694 C C . ALA A 1 206 ? -2.226 18.853 -11.973 1.00 30.70 206 ALA A C 1
ATOM 1696 O O . ALA A 1 206 ? -1.907 17.804 -11.422 1.00 30.70 206 ALA A O 1
ATOM 1697 N N . SER A 1 207 ? -1.662 20.018 -11.629 1.00 38.38 207 SER A N 1
ATOM 1698 C CA . SER A 1 207 ? -0.878 20.162 -10.385 1.00 38.38 207 SER A CA 1
ATOM 1699 C C . SER A 1 207 ? -0.976 21.529 -9.701 1.00 38.38 207 SER A C 1
ATOM 1701 O O . SER A 1 207 ? -0.172 21.814 -8.828 1.00 38.38 207 SER A O 1
ATOM 1703 N N . THR A 1 208 ? -1.968 22.374 -9.991 1.00 38.81 208 THR A N 1
ATOM 1704 C CA . THR A 1 208 ? -2.005 23.716 -9.373 1.00 38.81 208 THR A CA 1
ATOM 1705 C C . THR A 1 208 ? -2.386 23.710 -7.881 1.00 38.81 208 THR A C 1
ATOM 1707 O O . THR A 1 208 ? -2.216 24.715 -7.209 1.00 38.81 208 THR A O 1
ATOM 1710 N N . SER A 1 209 ? -2.850 22.587 -7.316 1.00 36.00 209 SER A N 1
ATOM 1711 C CA . SER A 1 209 ? -3.170 22.474 -5.878 1.00 36.00 209 SER A CA 1
ATOM 1712 C C . SER A 1 209 ? -2.240 21.550 -5.079 1.00 36.00 209 SER A C 1
ATOM 1714 O O . SER A 1 209 ? -2.448 21.359 -3.883 1.00 36.00 209 SER A O 1
ATOM 1716 N N . LEU A 1 210 ? -1.207 20.983 -5.714 1.00 41.38 210 LEU A N 1
ATOM 1717 C CA . LEU A 1 210 ? -0.238 20.080 -5.071 1.00 41.38 210 LEU A CA 1
ATOM 1718 C C . LEU A 1 210 ? 1.196 20.620 -5.063 1.00 41.38 210 LEU A C 1
ATOM 1720 O O . LEU A 1 210 ? 1.972 20.189 -4.210 1.00 41.38 210 LEU A O 1
ATOM 1724 N N . ASP A 1 211 ? 1.527 21.607 -5.904 1.00 34.56 211 ASP A N 1
ATOM 1725 C CA . ASP A 1 211 ? 2.820 22.303 -5.819 1.00 34.56 211 ASP A CA 1
ATOM 1726 C C . ASP A 1 211 ? 2.970 23.064 -4.480 1.00 34.56 211 ASP A C 1
ATOM 1728 O O . ASP A 1 211 ? 4.067 23.144 -3.940 1.00 34.56 211 ASP A O 1
ATOM 1732 N N . GLN A 1 212 ? 1.864 23.485 -3.846 1.00 37.16 212 GLN A N 1
ATOM 1733 C CA . GLN A 1 212 ? 1.863 24.093 -2.502 1.00 37.16 212 GLN A CA 1
ATOM 1734 C C . GLN A 1 212 ? 1.949 23.094 -1.332 1.00 37.16 212 GLN A C 1
ATOM 1736 O O . GLN A 1 212 ? 2.186 23.509 -0.200 1.00 37.16 212 GLN A O 1
ATOM 1741 N N . MET A 1 213 ? 1.739 21.789 -1.555 1.00 35.19 213 MET A N 1
ATOM 1742 C CA . MET A 1 213 ? 1.695 20.796 -0.465 1.00 35.19 213 MET A CA 1
ATOM 1743 C C . MET A 1 213 ? 2.951 19.930 -0.338 1.00 35.19 213 MET A C 1
ATOM 1745 O O . MET A 1 213 ? 3.109 19.273 0.692 1.00 35.19 213 MET A O 1
ATOM 1749 N N . LEU A 1 214 ? 3.823 19.894 -1.350 1.00 46.22 214 LEU A N 1
ATOM 1750 C CA . LEU A 1 214 ? 4.997 19.010 -1.362 1.00 46.22 214 LEU A CA 1
ATOM 1751 C C . LEU A 1 214 ? 6.348 19.732 -1.508 1.00 46.22 214 LEU A C 1
ATOM 1753 O O . LEU A 1 214 ? 7.367 19.086 -1.284 1.00 46.22 214 LEU A O 1
ATOM 1757 N N . TYR A 1 215 ? 6.382 21.042 -1.791 1.00 47.97 215 TYR A N 1
ATOM 1758 C CA . TYR A 1 215 ? 7.631 21.799 -1.957 1.00 47.97 215 TYR A CA 1
ATOM 1759 C C . TYR A 1 215 ? 7.527 23.218 -1.362 1.00 47.97 215 TYR A C 1
ATOM 1761 O O . TYR A 1 215 ? 6.918 24.090 -1.979 1.00 47.97 215 TYR A O 1
ATOM 1769 N N . PRO A 1 216 ? 8.088 23.498 -0.172 1.00 37.22 216 PRO A N 1
ATOM 1770 C CA . PRO A 1 216 ? 8.179 24.869 0.320 1.00 37.22 216 PRO A CA 1
ATOM 1771 C C . PRO A 1 216 ? 9.188 25.681 -0.518 1.00 37.22 216 PRO A C 1
ATOM 1773 O O . PRO A 1 216 ? 10.232 25.176 -0.930 1.00 37.22 216 PRO A O 1
ATOM 1776 N N . SER A 1 217 ? 8.868 26.951 -0.770 1.00 31.75 217 SER A N 1
ATOM 1777 C CA . SER A 1 217 ? 9.543 27.866 -1.710 1.00 31.75 217 SER A CA 1
ATOM 1778 C C . SER A 1 217 ? 11.046 28.093 -1.475 1.00 31.75 217 SER A C 1
ATOM 1780 O O . SER A 1 217 ? 11.742 28.511 -2.395 1.00 31.75 217 SER A O 1
ATOM 1782 N N . TRP A 1 218 ? 11.581 27.769 -0.295 1.00 46.28 218 TRP A N 1
ATOM 1783 C CA . TRP A 1 218 ? 13.013 27.883 0.018 1.00 46.28 218 TRP A CA 1
ATOM 1784 C C . TRP A 1 218 ? 13.892 26.810 -0.646 1.00 46.28 218 TRP A C 1
ATOM 1786 O O . TRP A 1 218 ? 15.108 26.955 -0.662 1.00 46.28 218 TRP A O 1
ATOM 1796 N N . LEU A 1 219 ? 13.304 25.752 -1.220 1.00 42.44 219 LEU A N 1
ATOM 1797 C CA . LEU A 1 219 ? 14.043 24.681 -1.911 1.00 42.44 219 LEU A CA 1
ATOM 1798 C C . LEU A 1 219 ? 14.294 24.983 -3.404 1.00 42.44 219 LEU A C 1
ATOM 1800 O O . LEU A 1 219 ? 15.029 24.257 -4.064 1.00 42.44 219 LEU A O 1
ATOM 1804 N N . LEU A 1 220 ? 13.694 26.052 -3.939 1.00 40.34 220 LEU A N 1
ATOM 1805 C CA . LEU A 1 220 ? 13.880 26.509 -5.324 1.00 40.34 220 LEU A CA 1
ATOM 1806 C C . LEU A 1 220 ? 14.825 27.715 -5.445 1.00 40.34 220 LEU A C 1
ATOM 1808 O O . LEU A 1 220 ? 15.285 28.009 -6.545 1.00 40.34 220 LEU A O 1
ATOM 1812 N N . ASN A 1 221 ? 15.166 28.370 -4.333 1.00 32.22 221 ASN A N 1
ATOM 1813 C CA . ASN A 1 221 ? 16.105 29.487 -4.316 1.00 32.22 221 ASN A CA 1
ATOM 1814 C C . ASN A 1 221 ? 17.454 28.983 -3.800 1.00 32.22 221 ASN A C 1
ATOM 1816 O O . ASN A 1 221 ? 17.726 28.977 -2.601 1.00 32.22 221 ASN A O 1
ATOM 1820 N N . GLY A 1 222 ? 18.282 28.493 -4.721 1.00 42.28 222 GLY A N 1
ATOM 1821 C CA . GLY A 1 222 ? 19.659 28.117 -4.430 1.00 42.28 222 GLY A CA 1
ATOM 1822 C C . GLY A 1 222 ? 20.484 29.334 -4.023 1.00 42.28 222 GLY A C 1
ATOM 1823 O O . GLY A 1 222 ? 21.032 30.006 -4.882 1.00 42.28 222 GLY A O 1
ATOM 1824 N N . THR A 1 223 ? 20.590 29.599 -2.721 1.00 34.19 223 THR A N 1
ATOM 1825 C CA . THR A 1 223 ? 21.554 30.554 -2.141 1.00 34.19 223 THR A CA 1
ATOM 1826 C C . THR A 1 223 ? 22.031 30.080 -0.765 1.00 34.19 223 THR A C 1
ATOM 1828 O O . THR A 1 223 ? 21.977 30.815 0.218 1.00 34.19 223 THR A O 1
ATOM 1831 N N . LEU A 1 224 ? 22.459 28.817 -0.655 1.00 33.16 224 LEU A N 1
ATOM 1832 C CA . LEU A 1 224 ? 23.177 28.335 0.537 1.00 33.16 224 LEU A CA 1
ATOM 1833 C C . LEU A 1 224 ? 24.206 27.247 0.202 1.00 33.16 224 LEU A C 1
ATOM 1835 O O . LEU A 1 224 ? 24.398 26.296 0.952 1.00 33.16 224 LEU A O 1
ATOM 1839 N N . PHE A 1 225 ? 24.869 27.387 -0.951 1.00 29.45 225 PHE A N 1
ATOM 1840 C CA . PHE A 1 225 ? 26.024 26.554 -1.305 1.00 29.45 225 PHE A CA 1
ATOM 1841 C C . PHE A 1 225 ? 27.257 27.345 -1.775 1.00 29.45 225 PHE A C 1
ATOM 1843 O O . PHE A 1 225 ? 28.308 26.749 -1.970 1.00 29.45 225 PHE A O 1
ATOM 1850 N N . GLU A 1 226 ? 27.193 28.679 -1.870 1.00 30.48 226 GLU A N 1
ATOM 1851 C CA . GLU A 1 226 ? 28.378 29.493 -2.204 1.00 30.48 226 GLU A CA 1
ATOM 1852 C C . GLU A 1 226 ? 29.219 29.911 -0.984 1.00 30.48 226 GLU A C 1
ATOM 1854 O O . GLU A 1 226 ? 30.312 30.437 -1.144 1.00 30.48 226 GLU A O 1
ATOM 1859 N N . ALA A 1 227 ? 28.785 29.627 0.250 1.00 30.28 227 ALA A N 1
ATOM 1860 C CA . ALA A 1 227 ? 29.455 30.153 1.446 1.00 30.28 227 ALA A CA 1
ATOM 1861 C C . ALA A 1 227 ? 30.514 29.231 2.097 1.00 30.28 227 ALA A C 1
ATOM 1863 O O . ALA A 1 227 ? 31.069 29.611 3.124 1.00 30.28 227 ALA A O 1
ATOM 1864 N N . ILE A 1 228 ? 30.802 28.026 1.573 1.00 29.97 228 ILE A N 1
ATOM 1865 C CA . ILE A 1 228 ? 31.675 27.047 2.278 1.00 29.97 228 ILE A CA 1
ATOM 1866 C C . ILE A 1 228 ? 32.884 26.553 1.449 1.00 29.97 228 ILE A C 1
ATOM 1868 O O . ILE A 1 228 ? 33.654 25.718 1.913 1.00 29.97 228 ILE A O 1
ATOM 1872 N N . ALA A 1 229 ? 33.172 27.109 0.268 1.00 26.48 229 ALA A N 1
ATOM 1873 C CA . ALA A 1 229 ? 34.357 26.689 -0.493 1.00 26.48 229 ALA A CA 1
ATOM 1874 C C . ALA A 1 229 ? 35.120 27.843 -1.161 1.00 26.48 229 ALA A C 1
ATOM 1876 O O . ALA A 1 229 ? 34.955 28.065 -2.352 1.00 26.48 229 ALA A O 1
ATOM 1877 N N . SER A 1 230 ? 36.003 28.521 -0.411 1.00 25.02 230 SER A N 1
ATOM 1878 C CA . SER A 1 230 ? 37.362 28.884 -0.872 1.00 25.02 230 SER A CA 1
ATOM 1879 C C . SER A 1 230 ? 38.179 29.583 0.233 1.00 25.02 230 SER A C 1
ATOM 1881 O O . SER A 1 230 ? 37.783 30.651 0.696 1.00 25.02 230 SER A O 1
ATOM 1883 N N . PRO A 1 231 ? 39.341 29.040 0.646 1.00 29.39 231 PRO A N 1
ATOM 1884 C CA . PRO A 1 231 ? 40.389 29.799 1.314 1.00 29.39 231 PRO A CA 1
ATOM 1885 C C . PRO A 1 231 ? 41.568 30.057 0.356 1.00 29.39 231 PRO A C 1
ATOM 1887 O O . PRO A 1 231 ? 42.167 29.097 -0.137 1.00 29.39 231 PRO A O 1
ATOM 1890 N N . ARG A 1 232 ? 41.941 31.333 0.145 1.00 27.62 232 ARG A N 1
ATOM 1891 C CA . ARG A 1 232 ? 43.337 31.846 0.136 1.00 27.62 232 ARG A CA 1
ATOM 1892 C C . ARG A 1 232 ? 43.436 33.334 -0.269 1.00 27.62 232 ARG A C 1
ATOM 1894 O O . ARG A 1 232 ? 42.993 33.671 -1.354 1.00 27.62 232 ARG A O 1
ATOM 1901 N N . HIS A 1 233 ? 44.125 34.101 0.602 1.00 25.08 233 HIS A N 1
ATOM 1902 C CA . HIS A 1 233 ? 45.007 35.283 0.397 1.00 25.08 233 HIS A CA 1
ATOM 1903 C C . HIS A 1 233 ? 44.442 36.516 -0.361 1.00 25.08 233 HIS A C 1
ATOM 1905 O O . HIS A 1 233 ? 43.819 36.359 -1.393 1.00 25.08 233 HIS A O 1
ATOM 1911 N N . THR A 1 234 ? 44.607 37.785 0.047 1.00 25.34 234 THR A N 1
ATOM 1912 C CA . THR A 1 234 ? 45.666 38.483 0.815 1.00 25.34 234 THR A CA 1
ATOM 1913 C C . THR A 1 234 ? 45.204 39.902 1.219 1.00 25.34 234 THR A C 1
ATOM 1915 O O . THR A 1 234 ? 44.421 40.501 0.495 1.00 25.34 234 THR A O 1
ATOM 1918 N N . SER A 1 235 ? 45.814 40.413 2.304 1.00 24.06 235 SER A N 1
ATOM 1919 C CA . SER A 1 235 ? 46.172 41.817 2.640 1.00 24.06 235 SER A CA 1
ATOM 1920 C C . SER A 1 235 ? 45.121 42.895 2.980 1.00 24.06 235 SER A C 1
ATOM 1922 O O . SER A 1 235 ? 44.060 42.958 2.383 1.00 24.06 235 SER A O 1
ATOM 1924 N N . GLU A 1 236 ? 45.563 43.786 3.891 1.00 26.03 236 GLU A N 1
ATOM 1925 C CA . GLU A 1 236 ? 45.044 45.117 4.304 1.00 26.03 236 GLU A CA 1
ATOM 1926 C C . GLU A 1 236 ? 44.083 45.151 5.511 1.00 26.03 236 GLU A C 1
ATOM 1928 O O . GLU A 1 236 ? 42.950 44.694 5.451 1.00 26.03 236 GLU A O 1
ATOM 1933 N N . THR A 1 237 ? 44.595 45.356 6.736 1.00 28.56 237 THR A N 1
ATOM 1934 C CA . THR A 1 237 ? 45.003 46.601 7.450 1.00 28.56 237 THR A CA 1
ATOM 1935 C C . THR A 1 237 ? 43.887 47.238 8.300 1.00 28.56 237 THR A C 1
ATOM 1937 O O . THR A 1 237 ? 42.928 47.811 7.813 1.00 28.56 237 THR A O 1
ATOM 1940 N N . GLU A 1 238 ? 44.132 47.174 9.616 1.00 26.02 238 GLU A N 1
ATOM 1941 C CA . GLU A 1 238 ? 43.828 48.165 10.662 1.00 26.02 238 GLU A CA 1
ATOM 1942 C C . GLU A 1 238 ? 42.392 48.511 11.130 1.00 26.02 238 GLU A C 1
ATOM 1944 O O . GLU A 1 238 ? 41.626 49.170 10.443 1.00 26.02 238 GLU A O 1
ATOM 1949 N N . LYS A 1 239 ? 42.225 48.306 12.460 1.00 27.27 239 LYS A N 1
ATOM 1950 C CA . LYS A 1 239 ? 41.577 49.186 13.475 1.00 27.27 239 LYS A CA 1
ATOM 1951 C C . LYS A 1 239 ? 40.030 49.249 13.430 1.00 27.27 239 LYS A C 1
ATOM 1953 O O . LYS A 1 239 ? 39.446 49.450 12.388 1.00 27.27 239 LYS A O 1
ATOM 1958 N N . LYS A 1 240 ? 39.249 49.172 14.520 1.00 26.48 240 LYS A N 1
ATOM 1959 C CA . LYS A 1 240 ? 39.443 49.314 15.979 1.00 26.48 240 LYS A CA 1
ATOM 1960 C C . LYS A 1 240 ? 38.124 48.911 16.695 1.00 26.48 240 LYS A C 1
ATOM 1962 O O . LYS A 1 240 ? 37.061 49.201 16.168 1.00 26.48 240 LYS A O 1
ATOM 1967 N N . HIS A 1 241 ? 38.252 48.408 17.935 1.00 27.06 241 HIS A N 1
ATOM 1968 C CA . HIS A 1 241 ? 37.273 48.411 19.059 1.00 27.06 241 HIS A CA 1
ATOM 1969 C C . HIS A 1 241 ? 36.055 47.464 18.937 1.00 27.06 241 HIS A C 1
ATOM 1971 O O . HIS A 1 241 ? 35.377 47.456 17.928 1.00 27.06 241 HIS A O 1
ATOM 1977 N N . GLY A 1 242 ? 35.657 46.656 19.922 1.00 24.59 242 GLY A N 1
ATOM 1978 C CA . GLY A 1 242 ? 36.085 46.414 21.299 1.00 24.59 242 GLY A CA 1
ATOM 1979 C C . GLY A 1 242 ? 35.082 45.453 21.975 1.00 24.59 242 GLY A C 1
ATOM 1980 O O . GLY A 1 242 ? 33.991 45.251 21.452 1.00 24.59 242 GLY A O 1
ATOM 1981 N N . PHE A 1 243 ? 35.469 44.930 23.147 1.00 24.28 243 PHE A N 1
ATOM 1982 C CA . PHE A 1 243 ? 34.679 44.167 24.142 1.00 24.28 243 PHE A CA 1
ATOM 1983 C C . PHE A 1 243 ? 34.452 42.661 23.872 1.00 24.28 243 PHE A C 1
ATOM 1985 O O . PHE A 1 243 ? 33.635 42.276 23.049 1.00 24.28 243 PHE A O 1
ATOM 1992 N N . LEU A 1 244 ? 35.318 41.787 24.420 1.00 25.22 244 LEU A N 1
ATOM 1993 C CA . LEU A 1 244 ? 35.289 41.098 25.747 1.00 25.22 244 LEU A CA 1
ATOM 1994 C C . LEU A 1 244 ? 34.677 39.678 25.618 1.00 25.22 244 LEU A C 1
ATOM 1996 O O . LEU A 1 244 ? 33.507 39.550 25.294 1.00 25.22 244 LEU A O 1
ATOM 2000 N N . CYS A 1 245 ? 35.478 38.599 25.730 1.00 24.12 245 CYS A N 1
ATOM 2001 C CA . CYS A 1 245 ? 35.771 37.829 26.973 1.00 24.12 245 CYS A CA 1
ATOM 2002 C C . CYS A 1 245 ? 34.909 36.535 26.979 1.00 24.12 245 CYS A C 1
ATOM 2004 O O . CYS A 1 245 ? 33.709 36.653 26.789 1.00 24.12 245 CYS A O 1
ATOM 2006 N N . TRP A 1 246 ? 35.342 35.271 27.111 1.00 22.45 246 TRP A N 1
ATOM 2007 C CA . TRP A 1 246 ? 36.538 34.541 27.587 1.00 22.45 246 TRP A CA 1
ATOM 2008 C C . TRP A 1 246 ? 36.439 33.096 26.992 1.00 22.45 246 TRP A C 1
ATOM 2010 O O . TRP A 1 246 ? 35.327 32.612 26.799 1.00 22.45 246 TRP A O 1
ATOM 2020 N N . ILE A 1 247 ? 37.487 32.440 26.460 1.00 25.92 247 ILE A N 1
ATOM 2021 C CA . ILE A 1 247 ? 38.424 31.490 27.131 1.00 25.92 247 ILE A CA 1
ATOM 2022 C C . ILE A 1 247 ? 37.679 30.434 27.995 1.00 25.92 247 ILE A C 1
ATOM 2024 O O . ILE A 1 247 ? 36.935 30.821 28.880 1.00 25.92 247 ILE A O 1
ATOM 2028 N N . SER A 1 248 ? 37.799 29.105 27.838 1.00 27.17 248 SER A N 1
ATOM 2029 C CA . SER A 1 248 ? 38.932 28.262 27.415 1.00 27.17 248 SER A CA 1
ATOM 2030 C C . SER A 1 248 ? 38.520 26.922 26.761 1.00 27.17 248 SER A C 1
ATOM 2032 O O . SER A 1 248 ? 37.599 26.227 27.179 1.00 27.17 248 SER A O 1
ATOM 2034 N N . ASN A 1 249 ? 39.312 26.561 25.745 1.00 26.17 249 ASN A N 1
ATOM 2035 C CA . ASN A 1 249 ? 39.786 25.229 25.330 1.00 26.17 249 ASN A CA 1
ATOM 2036 C C . ASN A 1 249 ? 39.564 24.065 26.330 1.00 26.17 249 ASN A C 1
ATOM 2038 O O . ASN A 1 249 ? 39.998 24.178 27.470 1.00 26.17 249 ASN A O 1
ATOM 2042 N N . ARG A 1 250 ? 38.859 22.974 25.946 1.00 25.77 250 ARG A N 1
ATOM 2043 C CA . ARG A 1 250 ? 39.335 21.741 25.225 1.00 25.77 250 ARG A CA 1
ATOM 2044 C C . ARG A 1 250 ? 40.129 20.773 26.154 1.00 25.77 250 ARG A C 1
ATOM 2046 O O . ARG A 1 250 ? 40.664 21.273 27.131 1.00 25.77 250 ARG A O 1
ATOM 2053 N N . PRO A 1 251 ? 40.368 19.466 25.843 1.00 35.56 251 PRO A N 1
ATOM 2054 C CA . PRO A 1 251 ? 39.903 18.627 24.713 1.00 35.56 251 PRO A CA 1
ATOM 2055 C C . PRO A 1 251 ? 39.690 17.086 25.002 1.00 35.56 251 PRO A C 1
ATOM 2057 O O . PRO A 1 251 ? 39.934 16.604 26.095 1.00 35.56 251 PRO A O 1
ATOM 2060 N N . ILE A 1 252 ? 39.331 16.327 23.938 1.00 28.05 252 ILE A N 1
ATOM 2061 C CA . ILE A 1 252 ? 39.698 14.913 23.591 1.00 28.05 252 ILE A CA 1
ATOM 2062 C C . ILE A 1 252 ? 39.050 13.713 24.351 1.00 28.05 252 ILE A C 1
ATOM 2064 O O . ILE A 1 252 ? 39.520 13.286 25.391 1.00 28.05 252 ILE A O 1
ATOM 2068 N N . CYS A 1 253 ? 37.987 13.149 23.742 1.00 25.81 253 CYS A N 1
ATOM 2069 C CA . CYS A 1 253 ? 37.882 11.828 23.052 1.00 25.81 253 CYS A CA 1
ATOM 2070 C C . CYS A 1 253 ? 38.227 10.461 23.750 1.00 25.81 253 CYS A C 1
ATOM 2072 O O . CYS A 1 253 ? 38.948 10.433 24.733 1.00 25.81 253 CYS A O 1
ATOM 2074 N N . PRO A 1 254 ? 37.685 9.316 23.241 1.00 35.72 254 PRO A N 1
ATOM 2075 C CA . PRO A 1 254 ? 37.036 8.202 23.985 1.00 35.72 254 PRO A CA 1
ATOM 2076 C C . PRO A 1 254 ? 37.759 6.831 23.757 1.00 35.72 254 PRO A C 1
ATOM 2078 O O . PRO A 1 254 ? 38.962 6.872 23.524 1.00 35.72 254 PRO A O 1
ATOM 2081 N N . PRO A 1 255 ? 37.114 5.644 23.565 1.00 42.94 255 PRO A N 1
ATOM 2082 C CA . PRO A 1 255 ? 36.105 4.839 24.299 1.00 42.94 255 PRO A CA 1
ATOM 2083 C C . PRO A 1 255 ? 36.645 3.428 24.733 1.00 42.94 255 PRO A C 1
ATOM 2085 O O . PRO A 1 255 ? 37.779 3.092 24.427 1.00 42.94 255 PRO A O 1
ATOM 2088 N N . HIS A 1 256 ? 35.776 2.582 25.331 1.00 26.66 256 HIS A N 1
ATOM 2089 C CA . HIS A 1 256 ? 35.692 1.089 25.278 1.00 26.66 256 HIS A CA 1
ATOM 2090 C C . HIS A 1 256 ? 35.769 0.233 26.576 1.00 26.66 256 HIS A C 1
ATOM 2092 O O . HIS A 1 256 ? 36.743 0.245 27.308 1.00 26.66 256 HIS A O 1
ATOM 2098 N N . LEU A 1 257 ? 34.726 -0.620 26.687 1.00 28.58 257 LEU A N 1
ATOM 2099 C CA . LEU A 1 257 ? 34.650 -2.052 27.073 1.00 28.58 257 LEU A CA 1
ATOM 2100 C C . LEU A 1 257 ? 34.971 -2.556 28.506 1.00 28.58 257 LEU A C 1
ATOM 2102 O O . LEU A 1 257 ? 36.107 -2.586 28.943 1.00 28.58 257 LEU A O 1
ATOM 2106 N N . LEU A 1 258 ? 33.914 -3.174 29.067 1.00 29.61 258 LEU A N 1
ATOM 2107 C CA . LEU A 1 258 ? 33.817 -4.469 29.782 1.00 29.61 258 LEU A CA 1
ATOM 2108 C C . LEU A 1 258 ? 34.455 -4.692 31.173 1.00 29.61 258 LEU A C 1
ATOM 2110 O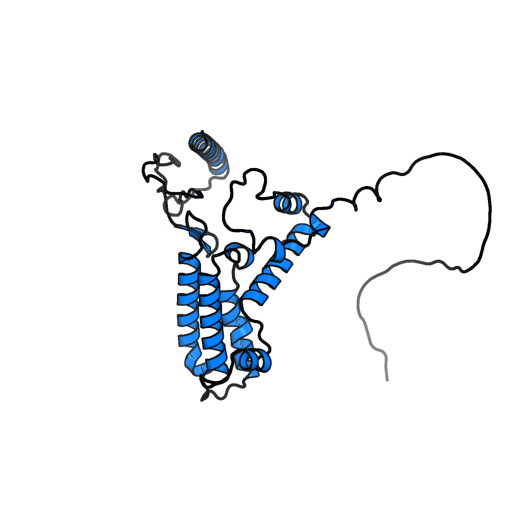 O . LEU A 1 258 ? 35.662 -4.739 31.325 1.00 29.61 258 LEU A O 1
ATOM 2114 N N . ARG A 1 259 ? 33.544 -5.024 32.114 1.00 28.12 259 ARG A N 1
ATOM 2115 C CA . ARG A 1 259 ? 33.538 -6.138 33.100 1.00 28.12 259 ARG A CA 1
ATOM 2116 C C . ARG A 1 259 ? 34.869 -6.557 33.758 1.00 28.12 259 ARG A C 1
ATOM 2118 O O . ARG A 1 259 ? 35.707 -7.133 33.080 1.00 28.12 259 ARG A O 1
ATOM 2125 N N . LEU A 1 260 ? 34.910 -6.546 35.098 1.00 30.84 260 LEU A N 1
ATOM 2126 C CA . LEU A 1 260 ? 34.786 -7.729 35.983 1.00 30.84 260 LEU A CA 1
ATOM 2127 C C . LEU A 1 260 ? 34.875 -7.323 37.476 1.00 30.84 260 LEU A C 1
ATOM 2129 O O . LEU A 1 260 ? 35.591 -6.389 37.815 1.00 30.84 260 LEU A O 1
ATOM 2133 N N . ASP A 1 261 ? 34.093 -8.047 38.287 1.00 30.67 261 ASP A N 1
ATOM 2134 C CA . ASP A 1 261 ? 34.215 -8.447 39.708 1.00 30.67 261 ASP A CA 1
ATOM 2135 C C . ASP A 1 261 ? 34.440 -7.377 40.801 1.00 30.67 261 ASP A C 1
ATOM 2137 O O . ASP A 1 261 ? 35.416 -6.641 40.822 1.00 30.67 261 ASP A O 1
ATOM 2141 N N . ALA A 1 262 ? 33.468 -7.134 41.689 1.00 33.09 262 ALA A N 1
ATOM 2142 C CA . ALA A 1 262 ? 33.129 -7.924 42.886 1.00 33.09 262 ALA A CA 1
ATOM 2143 C C . ALA A 1 262 ? 34.248 -7.938 43.948 1.00 33.09 262 ALA A C 1
ATOM 2145 O O . ALA A 1 262 ? 35.218 -8.680 43.848 1.00 33.09 262 ALA A O 1
ATOM 2146 N N . SER A 1 263 ? 34.051 -7.154 45.016 1.00 29.84 263 SER A N 1
ATOM 2147 C CA . SER A 1 263 ? 34.772 -7.276 46.285 1.00 29.84 263 SER A CA 1
ATOM 2148 C C . SER A 1 263 ? 33.790 -7.103 47.443 1.00 29.84 263 SER A C 1
ATOM 2150 O O . SER A 1 263 ? 33.149 -6.064 47.570 1.00 29.84 263 SER A O 1
ATOM 2152 N N . SER A 1 264 ? 33.690 -8.172 48.232 1.00 35.38 264 SER A N 1
ATOM 2153 C CA . SER A 1 264 ? 33.474 -8.235 49.683 1.00 35.38 264 SER A CA 1
ATOM 2154 C C . SER A 1 264 ? 32.660 -7.137 50.389 1.00 35.38 264 SER A C 1
ATOM 2156 O O . SER A 1 264 ? 33.124 -6.018 50.608 1.00 35.38 264 SER A O 1
ATOM 2158 N N . ARG A 1 265 ? 31.515 -7.551 50.938 1.00 36.69 265 ARG A N 1
ATOM 2159 C CA . ARG A 1 265 ? 31.270 -7.640 52.388 1.00 36.69 265 ARG A CA 1
ATOM 2160 C C . ARG A 1 265 ? 30.158 -8.643 52.657 1.00 36.69 265 ARG A C 1
ATOM 2162 O O . ARG A 1 265 ? 29.259 -8.745 51.796 1.00 36.69 265 ARG A O 1
#

pLDDT: mean 73.61, std 25.78, range [22.45, 96.81]

Sequence (265 aa):
MARQLLQVYLSLLRRGLKIWRIKINTDKSHAIVFRKGNYNNNMPPLKRFGRPIPWSTSVEYLGITLDRKLTFKNHLSKIKGKFKQRLAALRNLLYFQSTLSNQNKRRIFLQYLQPLLTYGSPIWGMAAQTHLRELQIIQNIALRLILNAPRYIPRKYIHADLKISPIHARIRELASSFFQNVLTHSNHTIAQAANITPGQHRHAAASTSLDQMLYPSWLLNGTLFEAIASPRHTSETEKKHGFLCWISNRPICPPHLLRLDASSR

Secondary structure (DSSP, 8-state):
-HHHHHHHHHHHHHHHHHHTT----STT--B----SS---S-PPPEEETTEEEPB-SEEEETTEEEETTS--HHHHHHHHHHHHHHHHHTHHHHSTTS---HHHHHHHIIIIIHHHHHTTHHHHTTS-HHHHHHHHHHHHHHHHHHHT--TTS-HHHHHHHHT---HHHHHHHHHHHHHHHHHT-S-HHHHHHHT--TTTT----S-TTTHHHH--GGGSS--SSSSS-------------------------------------

Foldseek 3Di:
DVLVVVLVVLVVVVVVCVVVVDDDDLVLDADAAADPDDDDLPDDFRAHVNRGHYHDQWHADPLQIQGSPSQSLVVLVVLLVVLVVVCVVCLVCLAPPHPDDLLVLLVCCVPPRLCSLQPPLLRSVPHDVVSLVVSQVSVLVSLCRNVVPDPPDDSVVSCVVSVHDGSNVVSVVVNVVVLVCQCPPPDPVSNVVSVPDPPPDDDDDDDPPPCVPPDDPVVVDPDDPPPPDDDDDDDDDDDDDDDYDDDDDDDDDYDDDDDDDDDDD

Organism: Trichonephila clavata (NCBI:txid2740835)

Radius of gyration: 28.5 Å; chains: 1; bounding box: 70×68×85 Å